Protein AF-A0A1C5PXW8-F1 (afdb_monomer_lite)

Structure (mmCIF, N/CA/C/O backbone):
data_AF-A0A1C5PXW8-F1
#
_entry.id   AF-A0A1C5PXW8-F1
#
loop_
_atom_site.group_PDB
_atom_site.id
_atom_site.type_symbol
_atom_site.label_atom_id
_atom_site.label_alt_id
_atom_site.label_comp_id
_atom_site.label_asym_id
_atom_site.label_entity_id
_atom_site.label_seq_id
_atom_site.pdbx_PDB_ins_code
_atom_site.Cartn_x
_atom_site.Cartn_y
_atom_site.Cartn_z
_atom_site.occupancy
_atom_site.B_iso_or_equiv
_atom_site.auth_seq_id
_atom_site.auth_comp_id
_atom_site.auth_asym_id
_atom_site.auth_atom_id
_atom_site.pdbx_PDB_model_num
ATOM 1 N N . MET A 1 1 ? -9.733 -3.760 14.528 1.00 79.06 1 MET A N 1
ATOM 2 C CA . MET A 1 1 ? -10.861 -2.836 14.788 1.00 79.06 1 MET A CA 1
ATOM 3 C C . MET A 1 1 ? -10.372 -1.478 15.272 1.00 79.06 1 MET A C 1
ATOM 5 O O . MET A 1 1 ? -10.513 -0.534 14.520 1.00 79.06 1 MET A O 1
ATOM 9 N N . LEU A 1 2 ? -9.716 -1.373 16.436 1.00 85.81 2 LEU A N 1
ATOM 10 C CA . LEU A 1 2 ? -9.108 -0.103 16.884 1.00 85.81 2 LEU A CA 1
ATOM 11 C C . LEU A 1 2 ? -8.053 0.419 15.901 1.00 85.81 2 LEU A C 1
ATOM 13 O O . LEU A 1 2 ? -8.173 1.536 15.419 1.00 85.81 2 LEU A O 1
ATOM 17 N N . LEU A 1 3 ? -7.090 -0.431 15.527 1.00 91.88 3 LEU A N 1
ATOM 18 C CA . LEU A 1 3 ? -6.083 -0.095 14.512 1.00 91.88 3 LEU A CA 1
ATOM 19 C C . LEU A 1 3 ? -6.715 0.368 13.190 1.00 91.88 3 LEU A C 1
ATOM 21 O O . LEU A 1 3 ? -6.229 1.294 12.563 1.00 91.88 3 LEU A O 1
ATOM 25 N N . SER A 1 4 ? -7.823 -0.261 12.804 1.00 94.00 4 SER A N 1
ATOM 26 C CA . SER A 1 4 ? -8.574 0.056 11.587 1.00 94.00 4 SER A CA 1
ATOM 27 C C . SER A 1 4 ? -9.165 1.468 11.641 1.00 94.00 4 SER A C 1
ATOM 29 O O . SER A 1 4 ? -8.957 2.246 10.719 1.00 94.00 4 SER A O 1
ATOM 31 N N . LEU A 1 5 ? -9.794 1.849 12.758 1.00 94.06 5 LEU A N 1
ATOM 32 C CA . LEU A 1 5 ? -10.283 3.214 12.959 1.00 94.06 5 LEU A CA 1
ATOM 33 C C . LEU A 1 5 ? -9.147 4.249 12.913 1.00 94.06 5 LEU A C 1
ATOM 35 O O . LEU A 1 5 ? -9.292 5.272 12.253 1.00 94.06 5 LEU A O 1
ATOM 39 N N . VAL A 1 6 ? -8.023 3.974 13.585 1.00 94.44 6 VAL A N 1
ATOM 40 C CA . VAL A 1 6 ? -6.850 4.869 13.614 1.00 94.44 6 VAL A CA 1
ATOM 41 C C . VAL A 1 6 ? -6.293 5.082 12.207 1.00 94.44 6 VAL A C 1
ATOM 43 O O . VAL A 1 6 ? -6.119 6.223 11.790 1.00 94.44 6 VAL A O 1
ATOM 46 N N . VAL A 1 7 ? -6.074 3.993 11.464 1.00 96.38 7 VAL A N 1
ATOM 47 C CA . VAL A 1 7 ? -5.562 4.036 10.087 1.00 96.38 7 VAL A CA 1
ATOM 48 C C . VAL A 1 7 ? -6.502 4.818 9.178 1.00 96.38 7 VAL A C 1
ATOM 50 O O . VAL A 1 7 ? -6.067 5.719 8.468 1.00 96.38 7 VAL A O 1
ATOM 53 N N . ARG A 1 8 ? -7.806 4.535 9.235 1.00 96.69 8 ARG A N 1
ATOM 54 C CA . ARG A 1 8 ? -8.784 5.242 8.405 1.00 96.69 8 ARG A CA 1
ATOM 55 C C . ARG A 1 8 ? -8.859 6.725 8.722 1.00 96.69 8 ARG A C 1
ATOM 57 O O . ARG A 1 8 ? -8.939 7.534 7.806 1.00 96.69 8 ARG A O 1
ATOM 64 N N . MET A 1 9 ? -8.811 7.092 10.000 1.00 95.44 9 MET A N 1
ATOM 65 C CA . MET A 1 9 ? -8.779 8.498 10.393 1.00 95.44 9 MET A CA 1
ATOM 66 C C . MET A 1 9 ? -7.506 9.196 9.916 1.00 95.44 9 MET A C 1
ATOM 68 O O . MET A 1 9 ? -7.606 10.330 9.467 1.00 95.44 9 MET A O 1
ATOM 72 N N . GLN A 1 10 ? -6.351 8.528 9.961 1.00 95.38 10 GLN A N 1
ATOM 73 C CA . GLN A 1 10 ? -5.101 9.077 9.440 1.00 95.38 10 GLN A CA 1
ATOM 74 C C . GLN A 1 10 ? -5.169 9.298 7.924 1.00 95.38 10 GLN A C 1
ATOM 76 O O . GLN A 1 10 ? -4.874 10.393 7.463 1.00 95.38 10 GLN A O 1
ATOM 81 N N . VAL A 1 11 ? -5.573 8.278 7.161 1.00 96.75 11 VAL A N 1
ATOM 82 C CA . VAL A 1 11 ? -5.640 8.350 5.691 1.00 96.75 11 VAL A CA 1
ATOM 83 C C . VAL A 1 11 ? -6.691 9.357 5.224 1.00 96.75 11 VAL A C 1
ATOM 85 O O . VAL A 1 11 ? -6.435 10.104 4.293 1.00 96.75 11 VAL A O 1
ATOM 88 N N . CYS A 1 12 ? -7.843 9.431 5.897 1.00 96.31 12 CYS A N 1
ATOM 89 C CA . CYS A 1 12 ? -8.903 10.391 5.561 1.00 96.31 12 CYS A CA 1
ATOM 90 C C . CYS A 1 12 ? -8.721 11.765 6.241 1.00 96.31 12 CYS A C 1
ATOM 92 O O . CYS A 1 12 ? -9.701 12.512 6.376 1.00 96.31 12 CYS A O 1
ATOM 94 N N . GLU A 1 13 ? -7.524 12.039 6.775 1.00 93.69 13 GLU A N 1
ATOM 95 C CA . GLU A 1 13 ? -7.116 13.298 7.418 1.00 93.69 13 GLU A CA 1
ATOM 96 C C . GLU A 1 13 ? -8.103 13.818 8.479 1.00 93.69 13 GLU A C 1
ATOM 98 O O . GLU A 1 13 ? -8.399 15.009 8.610 1.00 93.69 13 GLU A O 1
ATOM 103 N N . LYS A 1 14 ? -8.675 12.903 9.262 1.00 93.69 14 LYS A N 1
ATOM 104 C CA . LYS A 1 14 ? -9.612 13.245 10.331 1.00 93.69 14 LYS A CA 1
ATOM 105 C C . LYS A 1 14 ? -8.853 13.699 11.569 1.00 93.69 14 LYS A C 1
ATOM 107 O O . LYS A 1 14 ? -7.759 13.243 11.877 1.00 93.69 14 LYS A O 1
ATOM 112 N N . ASN A 1 15 ? -9.497 14.569 12.346 1.00 90.62 15 ASN A N 1
ATOM 113 C CA . ASN A 1 15 ? -8.943 15.037 13.610 1.00 90.62 15 ASN A CA 1
ATOM 114 C C . ASN A 1 15 ? -8.734 13.866 14.589 1.00 90.62 15 ASN A C 1
ATOM 116 O O . ASN A 1 15 ? -9.702 13.332 15.140 1.00 90.62 15 ASN A O 1
ATOM 120 N N . MET A 1 16 ? -7.467 13.524 14.831 1.00 89.56 16 MET A N 1
ATOM 121 C CA . MET A 1 16 ? -7.054 12.411 15.687 1.00 89.56 16 MET A CA 1
ATOM 122 C C . MET A 1 16 ? -7.426 12.611 17.161 1.00 89.56 16 MET A C 1
ATOM 124 O O . MET A 1 16 ? -7.665 11.623 17.844 1.00 89.56 16 MET A O 1
ATOM 128 N N . ASN A 1 17 ? -7.618 13.848 17.638 1.00 89.25 17 ASN A N 1
ATOM 129 C CA . ASN A 1 17 ? -8.046 14.116 19.022 1.00 89.25 17 ASN A CA 1
ATOM 130 C C . ASN A 1 17 ? -9.448 13.555 19.319 1.00 89.25 17 ASN A C 1
ATOM 132 O O . ASN A 1 17 ? -9.814 13.345 20.472 1.00 89.25 17 ASN A O 1
ATOM 136 N N . LYS A 1 18 ? -10.255 13.275 18.283 1.00 88.94 18 LYS A N 1
ATOM 137 C CA . LYS A 1 18 ? -11.545 12.592 18.462 1.00 88.94 18 LYS A CA 1
ATOM 138 C C . LYS A 1 18 ? -11.376 11.148 18.944 1.00 88.94 18 LYS A C 1
ATOM 140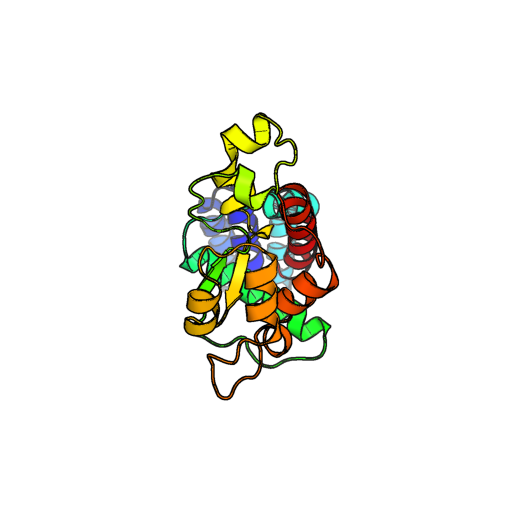 O O . LYS A 1 18 ? -12.305 10.619 19.553 1.00 88.94 18 LYS A O 1
ATOM 145 N N . LEU A 1 19 ? -10.225 10.515 18.693 1.00 90.69 19 LEU A N 1
ATOM 146 C CA . LEU A 1 19 ? -9.942 9.161 19.170 1.00 90.69 19 LEU A CA 1
ATOM 147 C C . LEU A 1 19 ? -9.914 9.106 20.694 1.00 90.69 19 LEU A C 1
ATOM 149 O O . LEU A 1 19 ? -10.488 8.179 21.253 1.00 90.69 19 LEU A O 1
ATOM 153 N N . ASP A 1 20 ? -9.349 10.117 21.359 1.00 89.75 20 ASP A N 1
ATOM 154 C CA . ASP A 1 20 ? -9.291 10.166 22.823 1.00 89.75 20 ASP A CA 1
ATOM 155 C C . ASP A 1 20 ? -10.692 10.143 23.431 1.00 89.75 20 ASP A C 1
ATOM 157 O O . ASP A 1 20 ? -10.964 9.367 24.346 1.00 89.75 20 ASP A O 1
ATOM 161 N N . SER A 1 21 ? -11.618 10.930 22.874 1.00 91.56 21 SER A N 1
ATOM 162 C CA . SER A 1 21 ? -13.018 10.924 23.309 1.00 91.56 21 SER A CA 1
ATOM 163 C C . SER A 1 21 ? -13.693 9.575 23.041 1.00 91.56 21 SER A C 1
ATOM 165 O O . SER A 1 21 ? -14.347 9.029 23.926 1.00 91.56 21 SER A O 1
ATOM 167 N N . ILE A 1 22 ? -13.496 8.991 21.852 1.00 91.88 22 ILE A N 1
ATOM 168 C CA . ILE A 1 22 ? -14.072 7.682 21.499 1.00 91.88 22 ILE A CA 1
ATOM 169 C C . ILE A 1 22 ? -13.541 6.583 22.430 1.00 91.88 22 ILE A C 1
ATOM 171 O O . ILE A 1 22 ? -14.303 5.723 22.877 1.00 91.88 22 ILE A O 1
ATOM 175 N N . PHE A 1 23 ? -12.247 6.600 22.741 1.00 91.50 23 PHE A N 1
ATOM 176 C CA . PHE A 1 23 ? -11.618 5.610 23.609 1.00 91.50 23 PHE A CA 1
ATOM 177 C C . PHE A 1 23 ? -12.012 5.808 25.069 1.00 91.50 23 PHE A C 1
ATOM 179 O O . PHE A 1 23 ? -12.297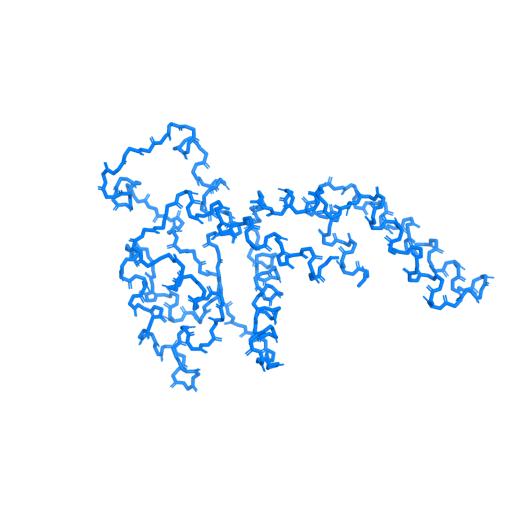 4.816 25.739 1.00 91.50 23 PHE A O 1
ATOM 186 N N . ALA A 1 24 ? -12.117 7.051 25.543 1.00 92.62 24 ALA A N 1
ATOM 187 C CA . ALA A 1 24 ? -12.641 7.356 26.869 1.00 92.62 24 ALA A CA 1
ATOM 188 C C . ALA A 1 24 ? -14.072 6.824 27.040 1.00 92.62 24 ALA A C 1
ATOM 190 O O . ALA A 1 24 ? -14.349 6.137 28.022 1.00 92.62 24 ALA A O 1
ATOM 191 N N . GLU A 1 25 ? -14.949 7.039 26.053 1.00 92.94 25 GLU A N 1
ATOM 192 C CA . GLU A 1 25 ? -16.303 6.470 26.052 1.00 92.94 25 GLU A CA 1
ATOM 193 C C . GLU A 1 25 ? -16.283 4.935 26.091 1.00 92.94 25 GLU A C 1
ATOM 195 O O . GLU A 1 25 ? -17.034 4.325 26.848 1.00 92.94 25 GLU A O 1
ATOM 200 N N . CYS A 1 26 ? -15.424 4.286 25.299 1.00 93.06 26 CYS A N 1
ATOM 201 C CA . CYS A 1 26 ? -15.318 2.824 25.301 1.00 93.06 26 CYS A CA 1
ATOM 202 C C . CYS A 1 26 ? -14.830 2.289 26.656 1.00 93.06 26 CYS A C 1
ATOM 204 O O . CYS A 1 26 ? -15.332 1.274 27.138 1.00 93.06 26 CYS A O 1
ATOM 206 N N . ILE A 1 27 ? -13.862 2.966 27.281 1.00 93.06 27 ILE A N 1
ATOM 207 C CA . ILE A 1 27 ? -13.343 2.610 28.606 1.00 93.06 27 ILE A CA 1
ATOM 208 C C . ILE A 1 27 ? -14.429 2.773 29.671 1.00 93.06 27 ILE A C 1
ATOM 210 O O . ILE A 1 27 ? -14.588 1.879 30.502 1.00 93.06 27 ILE A O 1
ATOM 214 N N . ASP A 1 28 ? -15.185 3.870 29.633 1.00 95.25 28 ASP A N 1
ATOM 215 C CA . ASP A 1 28 ? -16.309 4.112 30.538 1.00 95.25 28 ASP A CA 1
ATOM 216 C C . ASP A 1 28 ? -17.383 3.023 30.404 1.00 95.25 28 ASP A C 1
ATOM 218 O O . ASP A 1 28 ? -17.796 2.426 31.399 1.00 95.25 28 ASP A O 1
ATOM 222 N N . MET A 1 29 ? -17.747 2.664 29.169 1.00 93.56 29 MET A N 1
ATOM 223 C CA . MET A 1 29 ? -18.694 1.580 28.900 1.00 93.56 29 MET A CA 1
ATOM 224 C C . MET A 1 29 ? -18.234 0.246 29.497 1.00 93.56 29 MET A C 1
ATOM 226 O O . MET A 1 29 ? -19.031 -0.470 30.101 1.00 93.56 29 MET A O 1
ATOM 230 N N . MET A 1 30 ? -16.949 -0.091 29.361 1.00 93.50 30 MET A N 1
ATOM 231 C CA . MET A 1 30 ? -16.411 -1.338 29.911 1.00 93.50 30 MET A CA 1
ATOM 232 C C . MET A 1 30 ? -16.336 -1.321 31.440 1.00 93.50 30 MET A C 1
ATOM 234 O O . MET A 1 30 ? -16.661 -2.322 32.072 1.00 93.50 30 MET A O 1
ATOM 238 N N . LYS A 1 31 ? -15.889 -0.212 32.039 1.00 94.12 31 LYS A N 1
ATOM 239 C CA . LYS A 1 31 ? -15.603 -0.142 33.481 1.00 94.12 31 LYS A CA 1
ATOM 240 C C . LYS A 1 31 ? -16.825 0.190 34.325 1.00 94.12 31 LYS A C 1
ATOM 242 O O . LYS A 1 31 ? -17.053 -0.459 35.338 1.00 94.12 31 LYS A O 1
ATOM 247 N N . ASN A 1 32 ? -17.586 1.198 33.918 1.00 94.69 32 ASN A N 1
ATOM 248 C CA . ASN A 1 32 ? -18.647 1.781 34.735 1.00 94.69 32 ASN A CA 1
ATOM 249 C C . ASN A 1 32 ? -20.027 1.248 34.342 1.00 94.69 32 ASN A C 1
ATOM 251 O O . ASN A 1 32 ? -20.908 1.140 35.189 1.00 94.69 32 ASN A O 1
ATOM 255 N N . GLN A 1 33 ? -20.207 0.866 33.075 1.00 93.12 33 GLN A N 1
ATOM 256 C CA . GLN A 1 33 ? -21.490 0.376 32.555 1.00 93.12 33 GLN A CA 1
ATOM 257 C C . GLN A 1 33 ? -21.523 -1.151 32.382 1.00 93.12 33 GLN A C 1
ATOM 259 O O . GLN A 1 33 ? -22.553 -1.703 32.002 1.00 93.12 33 GLN A O 1
ATOM 264 N N . SER A 1 34 ? -20.409 -1.845 32.661 1.00 92.50 34 SER A N 1
ATOM 265 C CA . SER A 1 34 ? -20.257 -3.302 32.493 1.00 92.50 34 SER A CA 1
ATOM 266 C C . SER A 1 34 ? -20.679 -3.809 31.104 1.00 92.50 34 SER A C 1
ATOM 268 O O . SER A 1 34 ? -21.188 -4.922 30.957 1.00 92.50 34 SER A O 1
ATOM 270 N N . ALA A 1 35 ? -20.489 -2.987 30.067 1.00 93.69 35 ALA A N 1
ATOM 271 C CA . ALA A 1 35 ? -20.832 -3.351 28.702 1.00 93.69 35 ALA A CA 1
ATOM 272 C C . ALA A 1 35 ? -19.950 -4.510 28.219 1.00 93.69 35 ALA A C 1
ATOM 274 O O . ALA A 1 35 ? -18.739 -4.541 28.452 1.00 93.69 35 ALA A O 1
ATOM 275 N N . SER A 1 36 ? -20.548 -5.454 27.491 1.00 94.31 36 SER A N 1
ATOM 276 C CA . SER A 1 36 ? -19.784 -6.542 26.881 1.00 94.31 36 SER A CA 1
ATOM 277 C C . SER A 1 36 ? -18.851 -6.021 25.783 1.00 94.31 36 SER A C 1
ATOM 279 O O . SER A 1 36 ? -19.133 -5.020 25.117 1.00 94.31 36 SER A O 1
ATOM 281 N N . LEU A 1 37 ? -17.765 -6.755 25.525 1.00 91.00 37 LEU A N 1
ATOM 282 C CA . LEU A 1 37 ? -16.838 -6.441 24.432 1.00 91.00 37 LEU A CA 1
ATOM 283 C C . LEU A 1 37 ? -17.544 -6.358 23.073 1.00 91.00 37 LEU A C 1
ATOM 285 O O . LEU A 1 37 ? -17.158 -5.542 22.239 1.00 91.00 37 LEU A O 1
ATOM 289 N N . THR A 1 38 ? -18.594 -7.154 22.854 1.00 93.38 38 THR A N 1
ATOM 290 C CA . THR A 1 38 ? -19.396 -7.119 21.625 1.00 93.38 38 THR A CA 1
ATOM 291 C C . THR A 1 38 ? -20.055 -5.759 21.420 1.00 93.38 38 THR A C 1
ATOM 293 O O . THR A 1 38 ? -19.984 -5.216 20.323 1.00 93.38 38 THR A O 1
ATOM 296 N N . VAL A 1 39 ? -20.637 -5.174 22.472 1.00 94.06 39 VAL A N 1
ATOM 297 C CA . VAL A 1 39 ? -21.280 -3.850 22.406 1.00 94.06 39 VAL A CA 1
ATOM 298 C C . VAL A 1 39 ? -20.251 -2.766 22.086 1.00 94.06 39 VAL A C 1
ATOM 300 O O . VAL A 1 39 ? -20.476 -1.934 21.208 1.00 94.06 39 VAL A O 1
ATOM 303 N N . VAL A 1 40 ? -19.089 -2.811 22.740 1.00 93.31 40 VAL A N 1
ATOM 304 C CA . VAL A 1 40 ? -17.983 -1.876 22.478 1.00 93.31 40 VAL A CA 1
ATOM 305 C C . VAL A 1 40 ? -17.480 -2.011 21.038 1.00 93.31 40 VAL A C 1
ATOM 307 O O . VAL A 1 40 ? -17.274 -1.013 20.350 1.00 93.31 40 VAL A O 1
ATOM 310 N N . CYS A 1 41 ? -17.341 -3.244 20.545 1.00 91.75 41 CYS A N 1
ATOM 311 C CA . CYS A 1 41 ? -16.958 -3.515 19.163 1.00 91.75 41 CYS A CA 1
ATOM 312 C C . CYS A 1 41 ? -17.976 -2.962 18.160 1.00 91.75 41 CYS A C 1
ATOM 314 O O . CYS A 1 41 ? -17.581 -2.352 17.169 1.00 91.75 41 CYS A O 1
ATOM 316 N N . THR A 1 42 ? -19.274 -3.151 18.401 1.00 93.06 42 THR A N 1
ATOM 317 C CA . THR A 1 42 ? -20.331 -2.595 17.545 1.00 93.06 42 THR A CA 1
ATOM 318 C C . THR A 1 42 ? -20.237 -1.075 17.487 1.00 93.06 42 THR A C 1
ATOM 320 O O . THR A 1 42 ? -20.164 -0.519 16.394 1.00 93.06 42 THR A O 1
ATOM 323 N N . LYS A 1 43 ? -20.092 -0.408 18.637 1.00 91.69 43 LYS A N 1
ATOM 324 C CA . LYS A 1 43 ? -19.939 1.051 18.690 1.00 91.69 43 LYS A CA 1
ATOM 325 C C . LYS A 1 43 ? -18.704 1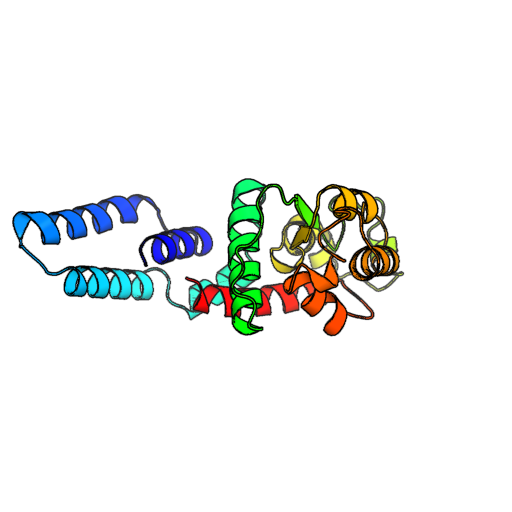.544 17.929 1.00 91.69 43 LYS A C 1
ATOM 327 O O . LYS A 1 43 ? -18.774 2.537 17.210 1.00 91.69 43 LYS A O 1
ATOM 332 N N . LEU A 1 44 ? -17.567 0.856 18.055 1.00 92.38 44 LEU A N 1
ATOM 333 C CA . LEU A 1 44 ? -16.353 1.204 17.308 1.00 92.38 44 LEU A CA 1
ATOM 334 C C . LEU A 1 44 ? -16.542 1.045 15.796 1.00 92.38 44 LEU A C 1
ATOM 336 O O . LEU A 1 44 ? -16.063 1.889 15.041 1.00 92.38 44 LEU A O 1
ATOM 340 N N . LYS A 1 45 ? -17.254 0.003 15.348 1.00 92.12 45 LYS A N 1
ATOM 341 C CA . LYS A 1 45 ? -17.606 -0.165 13.930 1.00 92.12 45 LYS A CA 1
ATOM 342 C C . LYS A 1 45 ? -18.503 0.970 13.444 1.00 92.12 45 LYS A C 1
ATOM 344 O O . LYS A 1 45 ? -18.196 1.568 12.424 1.00 92.12 45 LYS A O 1
ATOM 349 N N . GLU A 1 46 ? -19.543 1.319 14.196 1.00 92.62 46 GLU A N 1
ATOM 350 C CA . GLU A 1 46 ? -20.441 2.433 13.859 1.00 92.62 46 GLU A CA 1
ATOM 351 C C . GLU A 1 46 ? -19.689 3.768 13.767 1.00 92.62 46 GLU A C 1
ATOM 353 O O . GLU A 1 46 ? -19.881 4.531 12.822 1.00 92.62 46 GLU A O 1
ATOM 358 N N . LYS A 1 47 ? -18.775 4.044 14.710 1.00 92.00 47 LYS A N 1
ATOM 359 C CA . LYS A 1 47 ? -17.917 5.238 14.662 1.00 92.00 47 LYS A CA 1
ATOM 360 C C . LYS A 1 47 ? -16.991 5.227 13.448 1.00 92.00 47 LYS A C 1
ATOM 362 O O . LYS A 1 47 ? -16.839 6.269 12.820 1.00 92.00 47 LYS A O 1
ATOM 367 N N . LYS A 1 48 ? -16.402 4.076 13.107 1.00 93.00 48 LYS A N 1
ATOM 368 C CA . LYS A 1 48 ? -15.567 3.911 11.908 1.00 93.00 48 LYS A CA 1
ATOM 369 C C . LYS A 1 48 ? -16.350 4.271 10.647 1.00 93.00 48 LYS A C 1
ATOM 371 O O . LYS A 1 48 ? -15.915 5.160 9.925 1.00 93.00 48 LYS A O 1
ATOM 376 N N . GLU A 1 49 ? -17.520 3.667 10.446 1.00 92.19 49 GLU A N 1
ATOM 377 C CA . GLU A 1 49 ? -18.368 3.939 9.277 1.00 92.19 49 GLU A CA 1
ATOM 378 C C . GLU A 1 49 ? -18.858 5.391 9.230 1.00 92.19 49 GLU A C 1
ATOM 380 O O . GLU A 1 49 ? -18.934 5.993 8.166 1.00 92.19 49 GLU A O 1
ATOM 385 N N . SER A 1 50 ? -19.144 6.000 10.383 1.00 93.50 50 SER A N 1
ATOM 386 C CA . SER A 1 50 ? -19.591 7.394 10.431 1.00 93.50 50 SER A CA 1
ATOM 387 C C . SER A 1 50 ? -18.473 8.411 10.172 1.00 93.50 50 SER A C 1
ATOM 389 O O . SER A 1 50 ? -18.759 9.494 9.665 1.00 93.50 50 SER A O 1
ATOM 391 N N . ILE A 1 51 ? -17.232 8.126 10.578 1.00 92.69 51 ILE A N 1
ATOM 392 C CA . ILE A 1 51 ? -16.111 9.080 10.507 1.00 92.69 51 ILE A CA 1
ATOM 393 C C . ILE A 1 51 ? -15.330 8.927 9.202 1.00 92.69 51 ILE A C 1
ATOM 395 O O . ILE A 1 51 ? -14.909 9.926 8.618 1.00 92.69 51 ILE A O 1
ATOM 399 N N . ALA A 1 52 ? -15.108 7.686 8.781 1.00 94.31 52 ALA A N 1
ATOM 400 C CA . ALA A 1 52 ? -14.304 7.322 7.625 1.00 94.31 52 ALA A CA 1
ATOM 401 C C . ALA A 1 52 ? -14.929 6.087 6.941 1.00 94.31 52 ALA A C 1
ATOM 403 O O . ALA A 1 52 ? -14.421 4.966 7.100 1.00 94.31 52 ALA A O 1
ATOM 404 N N . PRO A 1 53 ? -16.064 6.281 6.238 1.00 96.06 53 PRO A N 1
ATOM 405 C CA . PRO A 1 53 ? -16.751 5.208 5.525 1.00 96.06 53 PRO A CA 1
ATOM 406 C C . PRO A 1 53 ? -15.867 4.614 4.427 1.00 96.06 53 PRO A C 1
ATOM 408 O O . PRO A 1 53 ? -14.944 5.269 3.938 1.00 96.06 53 PRO A O 1
ATOM 411 N N . ASP A 1 54 ? -16.167 3.375 4.033 1.00 97.56 54 ASP A N 1
ATOM 412 C CA . ASP A 1 54 ? -15.381 2.601 3.059 1.00 97.56 54 ASP A CA 1
ATOM 413 C C . ASP A 1 54 ? -15.085 3.372 1.767 1.00 97.56 54 ASP A C 1
ATOM 415 O O . ASP A 1 54 ? -13.941 3.410 1.333 1.00 97.56 54 ASP A O 1
ATOM 419 N N . ASN A 1 55 ? -16.085 4.041 1.189 1.00 97.44 55 ASN A N 1
ATOM 420 C CA . ASN A 1 55 ? -15.938 4.779 -0.068 1.00 97.44 55 ASN A CA 1
ATOM 421 C C . ASN A 1 55 ? -14.972 5.972 0.040 1.00 97.44 55 ASN A C 1
ATOM 423 O O . ASN A 1 55 ? -14.179 6.210 -0.868 1.00 97.44 55 ASN A O 1
ATOM 427 N N . GLN A 1 56 ? -15.038 6.720 1.146 1.00 97.88 56 GLN A N 1
ATOM 428 C CA . GLN A 1 56 ? -14.121 7.829 1.401 1.00 97.88 56 GLN A CA 1
ATOM 429 C C . GLN A 1 56 ? -12.711 7.292 1.633 1.00 97.88 56 GLN A C 1
ATOM 431 O O . GLN A 1 56 ? -11.761 7.789 1.039 1.00 97.88 56 GLN A O 1
ATOM 436 N N . PHE A 1 57 ? -12.591 6.249 2.458 1.00 98.38 57 PHE A N 1
ATOM 437 C CA . PHE A 1 57 ? -11.305 5.639 2.760 1.00 98.38 57 PHE A CA 1
ATOM 438 C C . PHE A 1 57 ? -10.636 5.057 1.516 1.00 98.38 57 PHE A C 1
ATOM 440 O O . PHE A 1 57 ? -9.452 5.289 1.324 1.00 98.38 57 PHE A O 1
ATOM 447 N N . GLU A 1 58 ? -11.374 4.359 0.652 1.00 98.62 58 GLU A N 1
ATOM 448 C CA . GLU A 1 58 ? -10.847 3.833 -0.611 1.00 98.62 58 GLU A CA 1
ATOM 449 C C . GLU A 1 58 ? -10.326 4.963 -1.510 1.00 98.62 58 GLU A C 1
ATOM 451 O O . GLU A 1 58 ? -9.190 4.910 -1.978 1.00 98.62 58 GLU A O 1
ATOM 456 N N . SER A 1 59 ? -11.124 6.019 -1.694 1.00 98.31 59 SER A N 1
ATOM 457 C CA . SER A 1 59 ? -10.737 7.185 -2.497 1.00 98.31 59 SER A CA 1
ATOM 458 C C . SER A 1 59 ? -9.485 7.882 -1.953 1.00 98.31 59 SER A C 1
ATOM 460 O O . SER A 1 59 ? -8.600 8.248 -2.726 1.00 98.31 59 SER A O 1
ATOM 462 N N . ASP A 1 60 ? -9.407 8.083 -0.638 1.00 98.25 60 ASP A N 1
ATOM 463 C CA . ASP A 1 60 ? -8.277 8.772 -0.008 1.00 98.25 60 ASP A CA 1
ATOM 464 C C . ASP A 1 60 ? -7.029 7.881 0.016 1.00 98.25 60 ASP A C 1
ATOM 466 O O . ASP A 1 60 ? -5.925 8.354 -0.243 1.00 98.25 60 ASP A O 1
ATOM 470 N N . PHE A 1 61 ? -7.196 6.571 0.230 1.00 98.56 61 PHE A N 1
ATOM 471 C CA . PHE A 1 61 ? -6.095 5.611 0.189 1.00 98.56 61 PHE A CA 1
ATOM 472 C C . PHE A 1 61 ? -5.469 5.519 -1.205 1.00 98.56 61 PHE A C 1
ATOM 474 O O . PHE A 1 61 ? -4.250 5.428 -1.323 1.00 98.56 61 PHE A O 1
ATOM 481 N N . ALA A 1 62 ? -6.274 5.588 -2.269 1.00 98.25 62 ALA A N 1
ATOM 482 C CA . ALA A 1 62 ? -5.768 5.581 -3.643 1.00 98.25 62 ALA A CA 1
ATOM 483 C C . ALA A 1 62 ? -4.867 6.792 -3.961 1.00 98.25 62 ALA A C 1
ATOM 485 O O . ALA A 1 62 ? -4.050 6.725 -4.874 1.00 98.25 62 ALA A O 1
ATOM 486 N N . LYS A 1 63 ? -4.992 7.887 -3.201 1.00 96.88 63 LYS A N 1
ATOM 487 C CA . LYS A 1 63 ? -4.169 9.105 -3.322 1.00 96.88 63 LYS A CA 1
ATOM 488 C C . LYS A 1 63 ? -3.093 9.198 -2.241 1.00 96.88 63 LYS A C 1
ATOM 490 O O . LYS A 1 63 ? -2.403 10.207 -2.136 1.00 96.88 63 LYS A O 1
ATOM 495 N N . PHE A 1 64 ? -2.986 8.183 -1.390 1.00 95.94 64 PHE A N 1
ATOM 496 C CA . PHE A 1 64 ? -2.153 8.244 -0.205 1.00 95.94 64 PHE A CA 1
ATOM 497 C C . PHE A 1 64 ? -0.669 8.155 -0.575 1.00 95.94 64 PHE A C 1
ATOM 499 O O . PHE A 1 64 ? -0.230 7.206 -1.229 1.00 95.94 64 PHE A O 1
ATOM 506 N N . ALA A 1 65 ? 0.098 9.143 -0.118 1.00 95.50 65 ALA A N 1
ATOM 507 C CA . ALA A 1 65 ? 1.517 9.302 -0.418 1.00 95.50 65 ALA A CA 1
ATOM 508 C C . ALA A 1 65 ? 2.321 9.584 0.871 1.00 95.50 65 ALA A C 1
ATOM 510 O O . ALA A 1 65 ? 2.762 10.712 1.111 1.00 95.50 65 ALA A O 1
ATOM 511 N N . PRO A 1 66 ? 2.451 8.597 1.782 1.00 93.12 66 PRO A N 1
ATOM 512 C CA . PRO A 1 66 ? 3.218 8.779 3.010 1.00 93.12 66 PRO A CA 1
ATOM 513 C C . PRO A 1 66 ? 4.704 8.926 2.673 1.00 93.12 66 PRO A C 1
ATOM 515 O O . PRO A 1 66 ? 5.202 8.153 1.867 1.00 93.12 66 PRO A O 1
ATOM 518 N N . LYS A 1 67 ? 5.393 9.871 3.325 1.00 90.56 67 LYS A N 1
ATOM 519 C CA . LYS A 1 67 ? 6.837 10.140 3.140 1.00 90.56 67 LYS A CA 1
ATOM 520 C C . LYS A 1 67 ? 7.714 9.617 4.289 1.00 90.56 67 LYS A C 1
ATOM 522 O O . LYS A 1 67 ? 8.936 9.719 4.255 1.00 90.56 67 LYS A O 1
ATOM 527 N N . ASP A 1 68 ? 7.095 9.133 5.368 1.00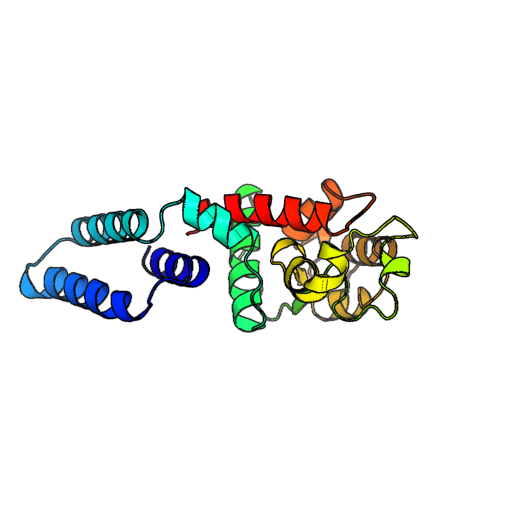 94.06 68 ASP A N 1
ATOM 528 C CA . ASP A 1 68 ? 7.813 8.544 6.501 1.00 94.06 68 ASP A CA 1
ATOM 529 C C . ASP A 1 68 ? 7.992 7.042 6.271 1.00 94.06 68 ASP A C 1
ATOM 531 O O . ASP A 1 68 ? 7.013 6.301 6.165 1.00 94.06 68 ASP A O 1
ATOM 535 N N . VAL A 1 69 ? 9.245 6.590 6.258 1.00 91.88 69 VAL A N 1
ATOM 536 C CA . VAL A 1 69 ? 9.613 5.198 5.958 1.00 91.88 69 VAL A CA 1
ATOM 537 C C . VAL A 1 69 ? 8.936 4.192 6.894 1.00 91.88 69 VAL A C 1
ATOM 539 O O . VAL A 1 69 ? 8.551 3.107 6.462 1.00 91.88 69 VAL A O 1
ATOM 542 N N . LYS A 1 70 ? 8.735 4.525 8.178 1.00 94.00 70 LYS A N 1
ATOM 543 C CA . LYS A 1 70 ? 8.072 3.605 9.120 1.00 94.00 70 LYS A CA 1
ATOM 544 C C . LYS A 1 70 ? 6.584 3.496 8.820 1.00 94.00 70 LYS A C 1
ATOM 546 O O . LYS A 1 70 ? 5.998 2.425 8.988 1.00 94.00 70 LYS A O 1
ATOM 551 N N . ILE A 1 71 ? 5.969 4.599 8.398 1.00 94.62 71 ILE A N 1
ATOM 552 C CA . ILE A 1 71 ? 4.577 4.621 7.954 1.00 94.62 71 ILE A CA 1
ATOM 553 C C . ILE A 1 71 ? 4.439 3.814 6.657 1.00 94.62 71 ILE A C 1
ATOM 555 O O . ILE A 1 71 ? 3.588 2.931 6.587 1.00 94.62 71 ILE A O 1
ATOM 559 N N . GLU A 1 72 ? 5.297 4.044 5.665 1.00 95.38 72 GLU A N 1
ATOM 560 C CA . GLU A 1 72 ? 5.327 3.274 4.414 1.00 95.38 72 GLU A CA 1
ATOM 561 C C . GLU A 1 72 ? 5.452 1.769 4.671 1.00 95.38 72 GLU A C 1
ATOM 563 O O . GLU A 1 72 ? 4.634 0.984 4.183 1.00 95.38 72 GLU A O 1
ATOM 568 N N . GLU A 1 73 ? 6.429 1.367 5.492 1.00 96.06 73 GLU A N 1
ATOM 569 C CA . GLU A 1 73 ? 6.652 -0.030 5.863 1.00 96.06 73 GLU A CA 1
ATOM 570 C C . GLU A 1 73 ? 5.419 -0.621 6.552 1.00 96.06 73 GLU A C 1
ATOM 572 O O . GLU A 1 73 ? 5.005 -1.740 6.237 1.00 96.06 73 GLU A O 1
ATOM 577 N N . PHE A 1 74 ? 4.779 0.132 7.453 1.00 96.38 74 PHE A N 1
ATOM 578 C CA . PHE A 1 74 ? 3.551 -0.304 8.108 1.00 96.38 74 PHE A CA 1
ATOM 579 C C . PHE A 1 74 ? 2.458 -0.657 7.087 1.00 96.38 74 PHE A C 1
ATOM 581 O O . PHE A 1 74 ? 1.898 -1.756 7.163 1.00 96.38 74 PHE A O 1
ATOM 588 N N . TYR A 1 75 ? 2.167 0.224 6.126 1.00 97.81 75 TYR A N 1
ATOM 589 C CA . TYR A 1 75 ? 1.124 -0.023 5.125 1.00 97.81 75 TYR A CA 1
ATOM 590 C C . TYR A 1 75 ? 1.502 -1.166 4.184 1.00 97.81 75 TYR A C 1
ATOM 592 O O . TYR A 1 75 ? 0.708 -2.092 3.985 1.00 97.81 75 TYR A O 1
ATOM 600 N N . MET A 1 76 ? 2.730 -1.148 3.666 1.00 97.88 76 MET A N 1
ATOM 601 C CA . MET A 1 76 ? 3.221 -2.164 2.739 1.00 97.88 76 MET A CA 1
ATOM 602 C C . MET A 1 76 ? 3.222 -3.563 3.356 1.00 97.88 76 MET A C 1
ATOM 604 O O . MET A 1 76 ? 2.795 -4.519 2.708 1.00 97.88 76 MET A O 1
ATOM 608 N N . ARG A 1 77 ? 3.601 -3.704 4.633 1.00 97.44 77 ARG A N 1
ATOM 609 C CA . ARG A 1 77 ? 3.580 -5.005 5.323 1.00 97.44 77 ARG A CA 1
ATOM 610 C C . ARG A 1 77 ? 2.169 -5.556 5.493 1.00 97.44 77 ARG A C 1
ATOM 612 O O . ARG A 1 77 ? 1.981 -6.765 5.375 1.00 97.44 77 ARG A O 1
ATOM 619 N N . HIS A 1 78 ? 1.175 -4.707 5.751 1.00 97.69 78 HIS A N 1
ATOM 620 C CA . HIS A 1 78 ? -0.215 -5.157 5.868 1.00 97.69 78 HIS A CA 1
ATOM 621 C C . HIS A 1 78 ? -0.811 -5.544 4.513 1.00 97.69 78 HIS A C 1
ATOM 623 O O . HIS A 1 78 ? -1.488 -6.570 4.426 1.00 97.69 78 HIS A O 1
ATOM 629 N N . LEU A 1 79 ? -0.529 -4.768 3.462 1.00 98.38 79 LEU A N 1
ATOM 630 C CA . LEU A 1 79 ? -0.950 -5.081 2.095 1.00 98.38 79 LEU A CA 1
ATOM 631 C C . LEU A 1 79 ? -0.331 -6.400 1.616 1.00 98.38 79 LEU A C 1
ATOM 633 O O . LEU A 1 79 ? -1.045 -7.279 1.131 1.00 98.38 79 LEU A O 1
ATOM 637 N N . GLU A 1 80 ? 0.969 -6.586 1.840 1.00 98.31 80 GLU A N 1
ATOM 638 C CA . GLU A 1 80 ? 1.679 -7.822 1.510 1.00 98.31 80 GLU A CA 1
ATOM 639 C C . GLU A 1 80 ? 1.123 -9.017 2.301 1.00 98.31 80 GLU A C 1
ATOM 641 O O . GLU A 1 80 ? 0.790 -10.050 1.720 1.00 98.31 80 GLU A O 1
ATOM 646 N N . ALA A 1 81 ? 0.929 -8.878 3.618 1.00 97.75 81 ALA A N 1
ATOM 647 C CA . ALA A 1 81 ? 0.358 -9.939 4.449 1.00 97.75 81 ALA A CA 1
ATOM 648 C C . ALA A 1 81 ? -1.058 -10.334 3.996 1.00 97.75 81 ALA A C 1
ATOM 650 O O . ALA A 1 81 ? -1.401 -11.520 3.966 1.00 97.75 81 ALA A O 1
ATOM 651 N N . TYR A 1 82 ? -1.880 -9.350 3.623 1.00 97.88 82 TYR A N 1
ATOM 652 C CA . TYR A 1 82 ? -3.213 -9.589 3.081 1.00 97.88 82 TYR A CA 1
ATOM 653 C C . TYR A 1 82 ? -3.148 -10.373 1.768 1.00 97.88 82 TYR A C 1
ATOM 655 O O . TYR A 1 82 ? -3.848 -11.379 1.614 1.00 97.88 82 TYR A O 1
ATOM 663 N N . ARG A 1 83 ? -2.270 -9.969 0.844 1.00 97.50 83 ARG A N 1
ATOM 664 C CA . ARG A 1 83 ? -2.112 -10.629 -0.456 1.00 97.50 83 ARG A CA 1
ATOM 665 C C . ARG A 1 83 ? -1.543 -12.035 -0.352 1.00 97.50 83 ARG A C 1
ATOM 667 O O . ARG A 1 83 ? -2.087 -12.940 -0.988 1.00 97.50 83 ARG A O 1
ATOM 674 N N . ARG A 1 84 ? -0.551 -12.267 0.509 1.00 96.25 84 ARG A N 1
ATOM 675 C CA . ARG A 1 84 ? -0.058 -13.617 0.829 1.00 96.25 84 ARG A CA 1
ATOM 676 C C . ARG A 1 84 ? -1.185 -14.516 1.327 1.00 96.25 84 ARG A C 1
ATOM 678 O O . ARG A 1 84 ? -1.370 -15.613 0.802 1.00 96.25 84 ARG A O 1
ATOM 685 N N . LYS A 1 85 ? -2.001 -14.024 2.270 1.00 96.81 85 LYS A N 1
ATOM 686 C CA . LYS A 1 85 ? -3.125 -14.784 2.837 1.00 96.81 85 LYS A CA 1
ATOM 687 C C . LYS A 1 85 ? -4.163 -15.163 1.778 1.00 96.81 85 LYS A C 1
ATOM 689 O O . LYS A 1 85 ? -4.647 -16.294 1.807 1.00 96.81 85 LYS A O 1
ATOM 694 N N . GLN A 1 86 ? -4.494 -14.249 0.863 1.00 96.31 86 GLN A N 1
ATOM 695 C CA . GLN A 1 86 ? -5.407 -14.518 -0.260 1.00 96.31 86 GLN A CA 1
ATOM 696 C C . GLN A 1 86 ? -4.860 -15.596 -1.209 1.00 96.31 86 GLN A C 1
ATOM 698 O O . GLN A 1 86 ? -5.629 -16.380 -1.751 1.00 96.31 86 GLN A O 1
ATOM 703 N N . ASN A 1 87 ? -3.535 -15.697 -1.337 1.00 94.56 87 ASN A N 1
ATOM 704 C CA . ASN A 1 87 ? -2.852 -16.703 -2.152 1.00 94.56 87 ASN A CA 1
ATOM 705 C C . ASN A 1 87 ? -2.432 -17.958 -1.356 1.00 94.56 87 ASN A C 1
ATOM 707 O O . ASN A 1 87 ? -1.589 -18.733 -1.797 1.00 94.56 87 ASN A O 1
ATOM 711 N N . GLY A 1 88 ? -3.006 -18.181 -0.167 1.00 93.94 88 GLY A N 1
ATOM 712 C CA . GLY A 1 88 ? -2.775 -19.389 0.634 1.00 93.94 88 GLY A CA 1
ATOM 713 C C . GLY A 1 88 ? -1.498 -19.388 1.482 1.00 93.94 88 GLY A C 1
ATOM 714 O O . GLY A 1 88 ? -1.310 -20.303 2.285 1.00 93.94 88 GLY A O 1
ATOM 715 N N . ASN A 1 89 ? -0.660 -18.353 1.395 1.00 92.31 89 ASN A N 1
ATOM 716 C CA . ASN A 1 89 ? 0.523 -18.198 2.236 1.00 92.31 89 ASN A CA 1
ATOM 717 C C . ASN A 1 89 ? 0.164 -17.463 3.540 1.00 92.31 89 ASN A C 1
ATOM 719 O O . ASN A 1 89 ? -0.193 -16.286 3.540 1.00 92.31 89 ASN A O 1
ATOM 723 N 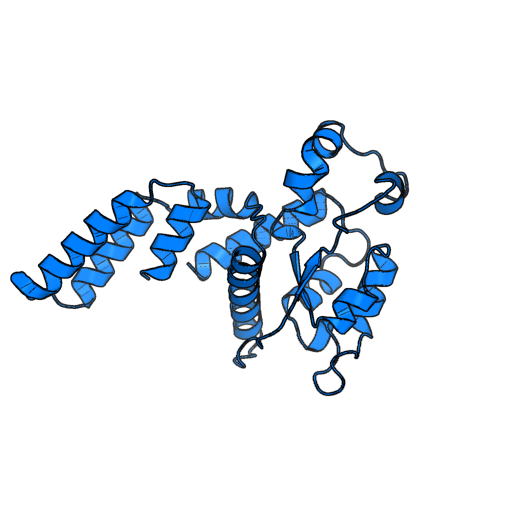N . ARG A 1 90 ? 0.250 -18.162 4.677 1.00 91.06 90 ARG A N 1
ATOM 724 C CA . ARG A 1 90 ? -0.041 -17.601 6.012 1.00 91.06 90 ARG A CA 1
ATOM 725 C C . ARG A 1 90 ? 1.211 -17.274 6.824 1.00 91.06 90 ARG A C 1
ATOM 727 O O . ARG A 1 90 ? 1.080 -16.866 7.978 1.00 91.06 90 ARG A O 1
ATOM 734 N N . SER A 1 91 ? 2.398 -17.465 6.253 1.00 89.00 91 SER A N 1
ATOM 735 C CA . SER A 1 91 ? 3.651 -17.118 6.915 1.00 89.00 91 SER A CA 1
ATOM 736 C C . SER A 1 91 ? 3.722 -15.606 7.139 1.00 89.00 91 SER A C 1
ATOM 738 O O . SER A 1 91 ? 3.297 -14.834 6.270 1.00 89.00 91 SER A O 1
ATOM 740 N N . PRO A 1 92 ? 4.238 -15.157 8.295 1.00 89.25 92 PRO A N 1
ATOM 741 C CA . PRO A 1 92 ? 4.367 -13.735 8.569 1.00 89.25 92 PRO A CA 1
ATOM 742 C C . PRO A 1 92 ? 5.286 -13.067 7.540 1.00 89.25 92 PRO A C 1
ATOM 744 O O . PRO A 1 92 ? 6.244 -13.670 7.057 1.00 89.25 92 PRO A O 1
ATOM 747 N N . VAL A 1 93 ? 5.003 -11.803 7.223 1.00 92.06 93 VAL A N 1
ATOM 748 C CA . VAL A 1 93 ? 5.938 -10.962 6.468 1.00 92.06 93 VAL A CA 1
ATOM 749 C C . VAL A 1 93 ? 7.139 -10.679 7.363 1.00 92.06 93 VAL A C 1
ATOM 751 O O . VAL A 1 93 ? 6.965 -10.218 8.502 1.00 92.06 93 VAL A O 1
ATOM 754 N N . GLU A 1 94 ? 8.332 -10.975 6.852 1.00 87.81 94 GLU A N 1
ATOM 755 C CA . GLU A 1 94 ? 9.591 -10.814 7.574 1.00 87.81 94 GLU A CA 1
ATOM 756 C C . GLU A 1 94 ? 9.806 -9.366 8.043 1.00 87.81 94 GLU A C 1
ATOM 758 O O . GLU A 1 94 ? 9.099 -8.426 7.659 1.00 87.81 94 GLU A O 1
ATOM 763 N N . ARG A 1 95 ? 10.740 -9.217 8.981 1.00 85.00 95 ARG A N 1
ATOM 764 C CA . ARG A 1 95 ? 11.221 -7.914 9.449 1.00 85.00 95 ARG A CA 1
ATOM 765 C C . ARG A 1 95 ? 12.475 -7.546 8.654 1.00 85.00 95 ARG A C 1
ATOM 767 O O . ARG A 1 95 ? 13.004 -8.398 7.953 1.00 85.00 95 ARG A O 1
ATOM 774 N N . GLU A 1 96 ? 12.944 -6.307 8.803 1.00 86.25 96 GLU A N 1
ATOM 775 C CA . GLU A 1 96 ? 14.188 -5.827 8.165 1.00 86.25 96 GLU A CA 1
ATOM 776 C C . GLU A 1 96 ? 14.110 -5.792 6.629 1.00 86.25 96 GLU A C 1
ATOM 778 O O . GLU A 1 96 ? 15.087 -6.014 5.919 1.00 86.25 96 GLU A O 1
ATOM 783 N N . LEU A 1 97 ? 12.918 -5.490 6.118 1.00 92.88 97 LEU A N 1
ATOM 784 C CA . LEU A 1 97 ? 12.679 -5.236 4.703 1.00 92.88 97 LEU A CA 1
ATOM 785 C C . LEU A 1 97 ? 12.869 -3.750 4.403 1.00 92.88 97 LEU A C 1
ATOM 787 O O . LEU A 1 97 ? 12.730 -2.902 5.285 1.00 92.88 97 LEU A O 1
ATOM 791 N N . THR A 1 98 ? 13.154 -3.434 3.148 1.00 95.38 98 THR A N 1
ATOM 792 C CA . THR A 1 98 ? 13.247 -2.060 2.657 1.00 95.38 98 THR A CA 1
ATOM 793 C C . THR A 1 98 ? 12.046 -1.721 1.783 1.00 95.38 98 THR A C 1
ATOM 795 O O . THR A 1 98 ? 11.400 -2.604 1.211 1.00 95.38 98 THR A O 1
ATOM 798 N N . ILE A 1 99 ? 11.748 -0.424 1.678 1.00 97.12 99 ILE A N 1
ATOM 799 C CA . ILE A 1 99 ? 10.764 0.087 0.726 1.00 97.12 99 ILE A CA 1
ATOM 800 C C . ILE A 1 99 ? 11.447 0.259 -0.623 1.00 97.12 99 ILE A C 1
ATOM 802 O O . ILE A 1 99 ? 12.382 1.045 -0.774 1.00 97.12 99 ILE A O 1
ATOM 806 N N . GLU A 1 100 ? 10.980 -0.503 -1.601 1.00 97.25 100 GLU A N 1
ATOM 807 C CA . GLU A 1 100 ? 11.344 -0.333 -2.997 1.00 97.25 100 GLU A CA 1
ATOM 808 C C . GLU A 1 100 ? 10.408 0.672 -3.654 1.00 97.25 100 GLU A C 1
ATOM 810 O O . GLU A 1 100 ? 9.185 0.581 -3.512 1.00 97.25 100 GLU A O 1
ATOM 815 N N . HIS A 1 101 ? 11.008 1.584 -4.412 1.00 97.62 101 HIS A N 1
ATOM 816 C CA . HIS A 1 101 ? 10.305 2.483 -5.316 1.00 97.62 101 HIS A CA 1
ATOM 817 C C . HIS A 1 101 ? 10.460 1.929 -6.728 1.00 97.62 101 HIS A C 1
ATOM 819 O O . HIS A 1 101 ? 11.577 1.851 -7.248 1.00 97.62 101 HIS A O 1
ATOM 825 N N . ILE A 1 102 ? 9.353 1.503 -7.337 1.00 97.94 102 ILE A N 1
ATOM 826 C CA . ILE A 1 102 ? 9.381 0.874 -8.663 1.00 97.94 102 ILE A CA 1
ATOM 827 C C . ILE A 1 102 ? 9.913 1.888 -9.679 1.00 97.94 102 ILE A C 1
ATOM 829 O O . ILE A 1 102 ? 10.917 1.630 -10.340 1.00 97.94 102 ILE A O 1
ATOM 833 N N . ILE A 1 103 ? 9.292 3.065 -9.724 1.00 97.12 103 ILE A N 1
ATOM 834 C CA . ILE A 1 103 ? 9.826 4.281 -10.330 1.00 97.12 103 ILE A CA 1
ATOM 835 C C . ILE A 1 103 ? 10.778 4.927 -9.312 1.00 97.12 103 ILE A C 1
ATOM 837 O O . ILE A 1 103 ? 10.324 5.251 -8.211 1.00 97.12 103 ILE A O 1
ATOM 841 N N . PRO A 1 104 ? 12.072 5.103 -9.635 1.00 95.25 104 PRO A N 1
ATOM 842 C CA . PRO A 1 104 ? 13.078 5.632 -8.718 1.00 95.25 104 PRO A CA 1
ATOM 843 C C . PRO A 1 104 ? 12.722 6.986 -8.103 1.00 95.25 104 PRO A C 1
ATOM 845 O O . PRO A 1 104 ? 12.120 7.836 -8.753 1.00 95.25 104 PRO A O 1
ATOM 848 N N . GLN A 1 105 ? 13.176 7.208 -6.864 1.00 90.62 105 GLN A N 1
ATOM 849 C CA . GLN A 1 105 ? 13.037 8.506 -6.193 1.00 90.62 105 GLN A CA 1
ATOM 850 C C . GLN A 1 105 ? 13.855 9.609 -6.859 1.00 90.62 105 GLN A C 1
ATOM 852 O O . GLN A 1 105 ? 13.464 10.772 -6.845 1.00 90.62 105 GLN A O 1
ATOM 857 N N . THR A 1 106 ? 15.012 9.247 -7.407 1.00 86.56 106 THR A N 1
ATOM 858 C CA . THR A 1 106 ? 15.882 10.167 -8.128 1.00 86.56 106 THR A CA 1
ATOM 859 C C . THR A 1 106 ? 15.986 9.711 -9.575 1.00 86.56 106 THR A C 1
ATOM 861 O O . THR A 1 106 ? 16.562 8.667 -9.882 1.00 86.56 106 THR A O 1
ATOM 864 N N . LEU A 1 107 ? 15.381 10.504 -10.456 1.00 84.62 107 LEU A N 1
ATOM 865 C CA . LEU A 1 107 ? 15.512 10.413 -11.903 1.00 84.62 107 LEU A CA 1
ATOM 866 C C . LEU A 1 107 ? 16.139 11.721 -12.379 1.00 84.62 107 LEU A C 1
ATOM 868 O O . LEU A 1 107 ? 15.588 12.789 -12.114 1.00 84.62 107 LEU A O 1
ATOM 872 N N . ASP A 1 108 ? 17.281 11.634 -13.057 1.00 79.19 108 ASP A N 1
ATOM 873 C CA . ASP A 1 108 ? 17.954 12.819 -13.602 1.00 79.19 108 ASP A CA 1
ATOM 874 C C . ASP A 1 108 ? 17.163 13.406 -14.782 1.00 79.19 108 ASP A C 1
ATOM 876 O O . ASP A 1 108 ? 17.053 14.625 -14.919 1.00 79.19 108 ASP A O 1
ATOM 880 N N . ASP A 1 109 ? 16.552 12.539 -15.594 1.00 84.62 109 ASP A N 1
ATOM 881 C CA . ASP A 1 109 ? 15.628 12.916 -16.657 1.00 84.62 109 ASP A CA 1
ATOM 882 C C . ASP A 1 109 ? 14.409 11.987 -16.664 1.00 84.62 109 ASP A C 1
ATOM 884 O O . ASP A 1 109 ? 14.495 10.775 -16.870 1.00 84.62 109 ASP A O 1
ATOM 888 N N . LEU A 1 110 ? 13.232 12.581 -16.466 1.00 87.56 110 LEU A N 1
ATOM 889 C CA . LEU A 1 110 ? 11.963 11.867 -16.495 1.00 87.56 110 LEU A CA 1
ATOM 890 C C . LEU A 1 110 ? 11.696 11.216 -17.865 1.00 87.56 110 LEU A C 1
ATOM 892 O O . LEU A 1 110 ? 11.042 10.175 -17.944 1.00 87.56 110 LEU A O 1
ATOM 896 N N . SER A 1 111 ? 12.216 11.804 -18.945 1.00 85.88 111 SER A N 1
ATOM 897 C CA . SER A 1 111 ? 12.045 11.295 -20.304 1.00 85.88 111 SER A CA 1
ATOM 898 C C . SER A 1 111 ? 12.709 9.929 -20.518 1.00 85.88 111 SER A C 1
ATOM 900 O O . SER A 1 111 ? 12.184 9.121 -21.291 1.00 85.88 111 SER A O 1
ATOM 902 N N . GLU A 1 112 ? 13.787 9.628 -19.779 1.00 86.00 112 GLU A N 1
ATOM 903 C CA . GLU A 1 112 ? 14.476 8.333 -19.822 1.00 86.00 112 GLU A CA 1
ATOM 904 C C . GLU A 1 112 ? 13.593 7.206 -19.284 1.00 86.00 112 GLU A C 1
ATOM 906 O O . GLU A 1 112 ? 13.566 6.114 -19.854 1.00 86.00 112 GLU A O 1
ATOM 911 N N . TRP A 1 113 ? 12.817 7.479 -18.230 1.00 92.06 113 TRP A N 1
ATOM 912 C CA . TRP A 1 113 ? 11.860 6.510 -17.695 1.00 92.06 113 TRP A CA 1
ATOM 913 C C . TRP A 1 113 ? 10.686 6.284 -18.652 1.00 92.06 113 TRP A C 1
ATOM 915 O O . TRP A 1 113 ? 10.268 5.152 -18.887 1.00 92.06 113 TRP A O 1
ATOM 925 N N . TYR A 1 114 ? 10.172 7.367 -19.237 1.00 91.75 114 TYR A N 1
ATOM 926 C CA . TYR A 1 114 ? 9.006 7.341 -20.122 1.00 91.75 114 TYR A CA 1
ATOM 927 C C . TYR A 1 114 ? 9.318 6.888 -21.554 1.00 91.75 114 TYR A C 1
ATOM 929 O O . TYR A 1 114 ? 8.400 6.770 -22.367 1.00 91.75 114 TYR A O 1
ATOM 937 N N . GLY A 1 115 ? 10.590 6.658 -21.896 1.00 86.56 115 GLY A N 1
ATOM 938 C CA . GLY A 1 115 ? 10.998 6.235 -23.237 1.00 86.56 115 GLY A CA 1
ATOM 939 C C . GLY A 1 115 ? 10.600 7.234 -24.329 1.00 86.56 115 GLY A C 1
ATOM 940 O O . GLY A 1 115 ? 10.255 6.830 -25.438 1.00 86.56 115 GLY A O 1
ATOM 941 N N . GLY A 1 116 ? 10.586 8.532 -24.006 1.00 81.62 116 GLY A N 1
ATOM 942 C CA . GLY A 1 116 ? 10.164 9.597 -24.923 1.00 81.62 116 GLY A CA 1
ATOM 943 C C . GLY A 1 116 ? 8.648 9.733 -25.125 1.00 81.62 116 GLY A C 1
ATOM 944 O O . GLY A 1 116 ? 8.225 10.543 -25.952 1.00 81.62 116 GLY A O 1
ATOM 945 N N . ALA A 1 117 ? 7.819 8.983 -24.389 1.00 85.44 117 ALA A N 1
ATOM 946 C CA . ALA A 1 117 ? 6.377 9.210 -24.373 1.00 85.44 117 ALA A CA 1
ATOM 947 C C . ALA A 1 117 ? 6.048 10.618 -23.848 1.00 85.44 117 ALA A C 1
ATOM 949 O O . ALA A 1 117 ? 6.734 11.155 -22.974 1.00 85.44 117 ALA A O 1
ATOM 950 N N . GLN A 1 118 ? 4.978 11.219 -24.375 1.00 87.12 118 GLN A N 1
ATOM 951 C CA . GLN A 1 118 ? 4.529 12.525 -23.908 1.00 87.12 118 GLN A CA 1
ATOM 952 C C . GLN A 1 118 ? 4.075 12.428 -22.450 1.00 87.12 118 GLN A C 1
ATOM 954 O O . GLN A 1 118 ? 3.246 11.595 -22.093 1.00 87.12 118 GLN A O 1
ATOM 959 N N . ILE A 1 119 ? 4.610 13.323 -21.626 1.00 91.56 119 ILE A N 1
ATOM 960 C CA . ILE A 1 119 ? 4.272 13.428 -20.210 1.00 91.56 119 ILE A CA 1
ATOM 961 C C . ILE A 1 119 ? 3.344 14.633 -20.052 1.00 91.56 119 ILE A C 1
ATOM 963 O O . ILE A 1 119 ? 3.759 15.733 -20.440 1.00 91.56 119 ILE A O 1
ATOM 967 N N . PRO A 1 120 ? 2.120 14.454 -19.525 1.00 91.94 120 PRO A N 1
ATOM 968 C CA . PRO A 1 120 ? 1.230 15.571 -19.226 1.00 91.94 120 PRO A CA 1
ATOM 969 C C . PRO A 1 120 ? 1.902 16.582 -18.290 1.00 91.94 120 PRO A C 1
ATOM 971 O O . PRO A 1 120 ? 2.613 16.190 -17.363 1.00 91.94 120 PRO A O 1
ATOM 974 N N . ASP A 1 121 ? 1.670 17.877 -18.512 1.00 92.38 121 ASP A N 1
ATOM 975 C CA . ASP A 1 121 ? 2.304 18.931 -17.708 1.00 92.38 121 ASP A CA 1
ATOM 976 C C . ASP A 1 121 ? 1.905 18.832 -16.228 1.00 92.38 121 ASP A C 1
ATOM 978 O O . ASP A 1 121 ? 2.768 18.927 -15.363 1.00 92.38 121 ASP A O 1
ATOM 982 N N . GLU A 1 122 ? 0.642 18.501 -15.941 1.00 91.44 122 GLU A N 1
ATOM 983 C CA . GLU A 1 122 ? 0.144 18.264 -14.576 1.00 91.44 122 GLU A CA 1
ATOM 984 C C . GLU A 1 122 ? 0.904 17.141 -13.849 1.00 91.44 122 GLU A C 1
ATOM 986 O O . GLU A 1 122 ? 1.229 17.262 -12.670 1.00 91.44 122 GLU A O 1
ATOM 991 N N . VAL A 1 123 ? 1.262 16.070 -14.567 1.00 91.88 123 VAL A N 1
ATOM 992 C CA . VAL A 1 123 ? 2.052 14.961 -14.016 1.00 91.88 123 VAL A CA 1
ATOM 993 C C . VAL A 1 123 ? 3.488 15.404 -13.783 1.00 91.88 123 VAL A C 1
ATOM 995 O O . VAL A 1 123 ? 4.103 14.971 -12.818 1.00 91.88 123 VAL A O 1
ATOM 998 N N . ARG A 1 124 ? 4.043 16.254 -14.655 1.00 90.94 124 ARG A N 1
ATOM 999 C CA . ARG A 1 124 ? 5.410 16.764 -14.502 1.00 90.94 124 ARG A CA 1
ATOM 1000 C C . ARG A 1 124 ? 5.524 17.708 -13.304 1.00 90.94 124 ARG A C 1
ATOM 1002 O O . ARG A 1 124 ? 6.517 17.639 -12.587 1.00 90.94 124 ARG A O 1
ATOM 1009 N N . GLU A 1 125 ? 4.532 18.570 -13.101 1.00 92.12 125 GLU A N 1
ATOM 1010 C CA . GLU A 1 125 ? 4.503 19.549 -12.009 1.00 92.12 125 GLU A CA 1
ATOM 1011 C C . GLU A 1 125 ? 4.409 18.888 -10.628 1.00 92.12 125 GLU A C 1
ATOM 1013 O O . GLU A 1 125 ? 5.069 19.344 -9.697 1.00 92.12 125 GLU A O 1
ATOM 1018 N N . ASP A 1 126 ? 3.654 17.791 -10.512 1.00 92.06 126 ASP A N 1
ATOM 1019 C CA . ASP A 1 126 ? 3.410 17.092 -9.243 1.00 92.06 126 ASP A CA 1
ATOM 1020 C C . ASP A 1 126 ? 4.010 15.675 -9.207 1.00 92.06 126 ASP A C 1
ATOM 1022 O O . ASP A 1 126 ? 3.543 14.796 -8.481 1.00 92.06 126 ASP A O 1
ATOM 1026 N N . PHE A 1 127 ? 5.036 15.405 -10.023 1.00 93.00 127 PHE A N 1
ATOM 1027 C CA . PHE A 1 127 ? 5.547 14.044 -10.235 1.00 93.00 127 PHE A CA 1
ATOM 1028 C C . PHE A 1 127 ? 6.000 13.369 -8.937 1.00 93.00 127 PHE A C 1
ATOM 1030 O O . PHE A 1 127 ? 5.739 12.185 -8.712 1.00 93.00 127 PHE A O 1
ATOM 1037 N N . GLN A 1 128 ? 6.668 14.130 -8.067 1.00 92.62 128 GLN A N 1
ATOM 1038 C CA . GLN A 1 128 ? 7.166 13.599 -6.805 1.00 92.62 128 GLN A CA 1
ATOM 1039 C C . GLN A 1 128 ? 6.012 13.091 -5.937 1.00 92.62 128 GLN A C 1
ATOM 1041 O O . GLN A 1 128 ? 6.031 11.943 -5.503 1.00 92.62 128 GLN A O 1
ATOM 1046 N N . ASP A 1 129 ? 4.985 13.908 -5.715 1.00 91.50 129 ASP A N 1
ATOM 1047 C CA . ASP A 1 129 ? 3.932 13.576 -4.757 1.00 91.50 129 ASP A CA 1
ATOM 1048 C C . ASP A 1 129 ? 2.886 12.627 -5.364 1.00 91.50 129 ASP A C 1
ATOM 1050 O O . ASP A 1 129 ? 2.466 11.670 -4.709 1.00 91.50 129 ASP A O 1
ATOM 1054 N N . SER A 1 130 ? 2.517 12.824 -6.633 1.00 92.31 130 SER A N 1
ATOM 1055 C CA . SER A 1 130 ? 1.494 12.013 -7.308 1.00 92.31 130 SER A CA 1
ATOM 1056 C C . SER A 1 130 ? 1.996 10.659 -7.822 1.00 92.31 130 SER A C 1
ATOM 1058 O O . SER A 1 130 ? 1.200 9.723 -7.947 1.00 92.31 130 SER A O 1
ATOM 1060 N N . VAL A 1 131 ? 3.299 10.524 -8.108 1.00 96.12 131 VAL A N 1
ATOM 1061 C CA . VAL A 1 131 ? 3.875 9.304 -8.696 1.00 96.12 131 VAL A CA 1
ATOM 1062 C C . VAL A 1 131 ? 4.907 8.664 -7.781 1.00 96.12 131 VAL A C 1
ATOM 1064 O O . VAL A 1 131 ? 4.721 7.514 -7.386 1.00 96.12 131 VAL A O 1
ATOM 1067 N N . VAL A 1 132 ? 5.983 9.372 -7.433 1.00 95.81 132 VAL A N 1
ATOM 1068 C CA . VAL A 1 132 ? 7.101 8.770 -6.685 1.00 95.81 132 VAL A CA 1
ATOM 1069 C C . VAL A 1 132 ? 6.657 8.341 -5.289 1.00 95.81 132 VAL A C 1
ATOM 1071 O O . VAL A 1 132 ? 6.884 7.194 -4.898 1.00 95.81 132 VAL A O 1
ATOM 1074 N N . GLU A 1 133 ? 5.985 9.233 -4.564 1.00 96.38 133 GLU A N 1
ATOM 1075 C CA . GLU A 1 133 ? 5.565 9.003 -3.181 1.00 96.38 133 GLU A CA 1
ATOM 1076 C C . GLU A 1 133 ? 4.281 8.183 -3.049 1.00 96.38 133 GLU A C 1
ATOM 1078 O O . GLU A 1 133 ? 3.958 7.710 -1.952 1.00 96.38 133 GLU A O 1
ATOM 1083 N N . SER A 1 134 ? 3.573 7.976 -4.159 1.00 97.94 134 SER A N 1
ATOM 1084 C CA . SER A 1 134 ? 2.335 7.208 -4.202 1.00 97.94 134 SER A CA 1
ATOM 1085 C C . SER A 1 134 ? 2.525 5.806 -3.632 1.00 97.94 134 SER A C 1
ATOM 1087 O O . SER A 1 134 ? 3.471 5.084 -3.963 1.00 97.94 134 SER A O 1
ATOM 1089 N N . ILE A 1 135 ? 1.552 5.359 -2.837 1.00 97.88 135 ILE A N 1
ATOM 1090 C CA . ILE A 1 135 ? 1.479 3.975 -2.361 1.00 97.88 135 ILE A CA 1
ATOM 1091 C C . ILE A 1 135 ? 1.502 2.964 -3.525 1.00 97.88 135 ILE A C 1
ATOM 1093 O O . ILE A 1 135 ? 2.015 1.853 -3.379 1.00 97.88 135 ILE A O 1
ATOM 1097 N N . GLY A 1 136 ? 1.004 3.367 -4.701 1.00 98.31 136 GLY A N 1
ATOM 1098 C CA . GLY A 1 136 ? 1.023 2.581 -5.933 1.00 98.31 136 GLY A CA 1
ATOM 1099 C C . GLY A 1 136 ? 2.423 2.344 -6.498 1.00 98.31 136 GLY A C 1
ATOM 1100 O O . GLY A 1 136 ? 2.624 1.345 -7.182 1.00 98.31 136 GLY A O 1
ATOM 1101 N N . ASN A 1 137 ? 3.407 3.176 -6.157 1.00 98.56 137 ASN A N 1
ATOM 1102 C CA . ASN A 1 137 ? 4.800 3.034 -6.584 1.00 98.56 137 ASN A CA 1
ATOM 1103 C C . ASN A 1 137 ? 5.666 2.220 -5.602 1.00 98.56 137 ASN A C 1
ATOM 1105 O O . ASN A 1 137 ? 6.828 1.924 -5.881 1.00 98.56 137 ASN A O 1
ATOM 1109 N N . LYS A 1 138 ? 5.109 1.850 -4.444 1.00 98.19 138 LYS A N 1
ATOM 1110 C CA . LYS A 1 138 ? 5.856 1.253 -3.332 1.00 98.19 138 LYS A CA 1
ATOM 1111 C C . LYS A 1 138 ? 5.602 -0.253 -3.208 1.00 98.19 138 LYS A C 1
ATOM 1113 O O . LYS A 1 138 ? 4.502 -0.757 -3.479 1.00 98.19 138 LYS A O 1
ATOM 1118 N N . MET A 1 139 ? 6.633 -0.985 -2.792 1.00 97.75 139 MET A N 1
ATOM 1119 C CA . MET A 1 139 ? 6.560 -2.392 -2.377 1.00 97.75 139 MET A CA 1
ATOM 1120 C C . MET A 1 139 ? 7.708 -2.749 -1.424 1.00 97.75 139 MET A C 1
ATOM 1122 O O . MET A 1 139 ? 8.575 -1.924 -1.157 1.00 97.75 139 MET A O 1
ATOM 1126 N N . LEU A 1 140 ? 7.704 -3.969 -0.882 1.00 97.06 140 LEU A N 1
ATOM 1127 C CA . LEU A 1 140 ? 8.777 -4.460 -0.013 1.00 97.06 140 LEU A CA 1
ATOM 1128 C C . LEU A 1 140 ? 9.786 -5.279 -0.806 1.00 97.06 140 LEU A C 1
ATOM 1130 O O . LEU A 1 140 ? 9.385 -6.076 -1.653 1.00 97.06 140 LEU A O 1
ATOM 1134 N N . LEU A 1 141 ? 11.063 -5.135 -0.462 1.00 95.00 141 LEU A N 1
ATOM 1135 C CA . LEU A 1 141 ? 12.155 -5.988 -0.927 1.00 95.00 141 LEU A CA 1
ATOM 1136 C C . LEU A 1 141 ? 13.161 -6.255 0.198 1.00 95.00 141 LEU A C 1
ATOM 1138 O O . LEU A 1 141 ? 13.187 -5.558 1.214 1.00 95.00 141 LEU A O 1
ATOM 1142 N N . TYR A 1 142 ? 14.018 -7.257 0.000 1.00 93.06 142 TYR A N 1
ATOM 1143 C CA . TYR A 1 142 ? 15.255 -7.366 0.770 1.00 93.06 142 TYR A CA 1
ATOM 1144 C C . TYR A 1 142 ? 16.211 -6.232 0.391 1.00 93.06 142 TYR A C 1
ATOM 1146 O O . TYR A 1 142 ? 16.215 -5.762 -0.748 1.00 93.06 142 TYR A O 1
ATOM 1154 N N . GLY A 1 143 ? 17.016 -5.771 1.351 1.00 92.31 143 GLY A N 1
ATOM 1155 C CA . GLY A 1 143 ? 17.868 -4.592 1.167 1.00 92.31 143 GLY A CA 1
ATOM 1156 C C . GLY A 1 143 ? 18.874 -4.724 0.021 1.00 92.31 143 GLY A C 1
ATOM 1157 O O . GLY A 1 143 ? 19.123 -3.764 -0.699 1.00 92.31 143 GLY A O 1
ATOM 1158 N N . ASP A 1 144 ? 19.418 -5.912 -0.186 1.00 90.94 144 ASP A N 1
ATOM 1159 C CA . ASP A 1 144 ? 20.384 -6.248 -1.226 1.00 90.94 144 ASP A CA 1
ATOM 1160 C C . ASP A 1 144 ? 19.750 -6.460 -2.609 1.00 90.94 144 ASP A C 1
ATOM 1162 O O . ASP A 1 144 ? 20.351 -6.057 -3.613 1.00 90.94 144 ASP A O 1
ATOM 1166 N N .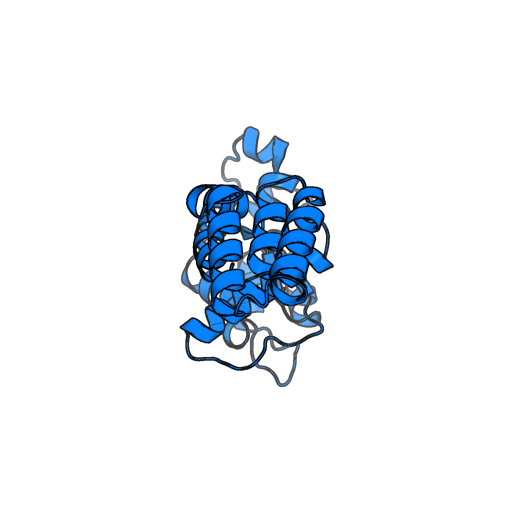 ASP A 1 145 ? 18.532 -7.000 -2.690 1.00 93.50 145 ASP A N 1
ATOM 1167 C CA . ASP A 1 145 ? 17.747 -6.989 -3.933 1.00 93.50 145 ASP A CA 1
ATOM 1168 C C . ASP A 1 145 ? 17.309 -5.557 -4.300 1.00 93.50 145 ASP A C 1
ATOM 1170 O O . ASP A 1 145 ? 17.460 -5.153 -5.452 1.00 93.50 145 ASP A O 1
ATOM 1174 N N . ASN A 1 146 ? 16.872 -4.743 -3.330 1.00 94.62 146 ASN A N 1
ATOM 1175 C CA . ASN A 1 146 ? 16.555 -3.322 -3.532 1.00 94.62 146 ASN A CA 1
ATOM 1176 C C . ASN A 1 146 ? 17.788 -2.537 -4.022 1.00 94.62 146 ASN A C 1
ATOM 1178 O O . ASN A 1 146 ? 17.745 -1.884 -5.063 1.00 94.62 146 ASN A O 1
ATOM 1182 N N . ALA A 1 147 ? 18.944 -2.703 -3.370 1.00 93.25 147 ALA A N 1
ATOM 1183 C CA . ALA A 1 147 ? 20.197 -2.088 -3.810 1.00 93.25 147 ALA A CA 1
ATOM 1184 C C . ALA A 1 147 ? 20.611 -2.511 -5.233 1.00 93.25 147 ALA A C 1
ATOM 1186 O O . ALA A 1 147 ? 21.266 -1.748 -5.940 1.00 93.25 147 ALA A O 1
ATOM 1187 N N . SER A 1 148 ? 20.232 -3.719 -5.663 1.00 93.56 148 SER A N 1
ATOM 1188 C CA . SER A 1 148 ? 20.485 -4.214 -7.024 1.00 93.56 148 SER A CA 1
ATOM 1189 C C . SER A 1 148 ? 19.491 -3.657 -8.044 1.00 93.56 148 SER A C 1
ATOM 1191 O O . SER A 1 148 ? 19.862 -3.417 -9.192 1.00 93.56 148 SER A O 1
ATOM 1193 N N . ALA A 1 149 ? 18.239 -3.432 -7.634 1.00 94.12 149 ALA A N 1
ATOM 1194 C CA . ALA A 1 149 ? 17.231 -2.752 -8.437 1.00 94.12 149 ALA A CA 1
ATOM 1195 C C . ALA A 1 149 ? 17.637 -1.288 -8.679 1.00 94.12 149 ALA A C 1
ATOM 1197 O O . ALA A 1 149 ? 17.646 -0.851 -9.830 1.00 94.12 149 ALA A O 1
ATOM 1198 N N . SER A 1 150 ? 18.093 -0.588 -7.631 1.00 92.69 150 SER A N 1
ATOM 1199 C CA . SER A 1 150 ? 18.660 0.767 -7.689 1.00 92.69 150 SER A CA 1
ATOM 1200 C C . SER A 1 150 ? 17.763 1.748 -8.471 1.00 92.69 150 SER A C 1
ATOM 1202 O O . SER A 1 150 ? 16.545 1.580 -8.528 1.00 92.69 150 SER A O 1
ATOM 1204 N N . ASN A 1 151 ? 18.355 2.755 -9.112 1.00 92.94 151 ASN A N 1
ATOM 1205 C CA . ASN A 1 151 ? 17.672 3.680 -10.019 1.00 92.94 151 ASN A CA 1
ATOM 1206 C C . ASN A 1 151 ? 17.616 3.156 -11.463 1.00 92.94 151 ASN A C 1
ATOM 1208 O O . ASN A 1 151 ? 17.508 3.933 -12.407 1.00 92.94 151 ASN A O 1
ATOM 1212 N N . ASN A 1 152 ? 17.737 1.840 -11.664 1.00 92.94 152 ASN A N 1
ATOM 1213 C CA . ASN A 1 152 ? 17.711 1.282 -13.009 1.00 92.94 152 ASN A CA 1
ATOM 1214 C C . ASN A 1 152 ? 16.315 1.405 -13.634 1.00 92.94 152 ASN A C 1
ATOM 1216 O O . ASN A 1 152 ? 15.303 1.390 -12.934 1.00 92.94 152 ASN A O 1
ATOM 1220 N N . GLY A 1 153 ? 16.267 1.434 -14.968 1.00 93.50 153 GLY A N 1
ATOM 1221 C CA . GLY A 1 153 ? 15.016 1.412 -15.724 1.00 93.50 153 GLY A CA 1
ATOM 1222 C C . GLY A 1 153 ? 14.173 0.157 -15.469 1.00 93.50 153 GLY A C 1
ATOM 1223 O O . GLY A 1 153 ? 14.676 -0.883 -15.024 1.00 93.50 153 GLY A O 1
ATOM 1224 N N . TYR A 1 154 ? 12.885 0.243 -15.804 1.00 95.56 154 TYR A N 1
ATOM 1225 C CA . TYR A 1 154 ? 11.887 -0.751 -15.413 1.00 95.56 154 TYR A CA 1
ATOM 1226 C C . TYR A 1 154 ? 12.235 -2.192 -15.819 1.00 95.56 154 TYR A C 1
ATOM 1228 O O . TYR A 1 154 ? 12.189 -3.091 -14.984 1.00 95.56 154 TYR A O 1
ATOM 1236 N N . VAL A 1 155 ? 12.697 -2.418 -17.054 1.00 94.38 155 VAL A N 1
ATOM 1237 C CA . VAL A 1 155 ? 13.100 -3.757 -17.538 1.00 94.38 155 VAL A CA 1
ATOM 1238 C C . VAL A 1 155 ? 14.222 -4.365 -16.685 1.00 94.38 155 VAL A C 1
ATOM 1240 O O . VAL A 1 155 ? 14.196 -5.551 -16.354 1.00 94.38 155 VAL A O 1
ATOM 1243 N N . SER A 1 156 ? 15.208 -3.555 -16.290 1.00 94.69 156 SER A N 1
ATOM 1244 C CA . SER A 1 156 ? 16.313 -4.008 -15.439 1.00 94.69 156 SER A CA 1
ATOM 1245 C C . SER A 1 156 ? 15.822 -4.344 -14.028 1.00 94.69 156 SER A C 1
ATOM 1247 O O . SER A 1 156 ? 16.145 -5.407 -13.493 1.00 94.69 156 SER A O 1
ATOM 1249 N N . LYS A 1 157 ? 14.952 -3.500 -13.459 1.00 96.69 157 LYS A N 1
ATOM 1250 C CA . LYS A 1 157 ? 14.293 -3.770 -12.175 1.00 96.69 157 LYS A CA 1
ATOM 1251 C C . LYS A 1 157 ? 13.480 -5.061 -12.207 1.00 96.69 157 LYS A C 1
ATOM 1253 O O . LYS A 1 157 ? 13.648 -5.901 -11.329 1.00 96.69 157 LYS A O 1
ATOM 1258 N N . GLN A 1 158 ? 12.683 -5.288 -13.250 1.00 97.31 158 GLN A N 1
ATOM 1259 C CA . GLN A 1 158 ? 11.933 -6.533 -13.407 1.00 97.31 158 GLN A CA 1
ATOM 1260 C C . GLN A 1 158 ? 12.847 -7.771 -13.447 1.00 97.31 158 GLN A C 1
ATOM 1262 O O . GLN A 1 158 ? 12.501 -8.808 -12.878 1.00 97.31 158 GLN A O 1
ATOM 1267 N N . ASN A 1 159 ? 14.022 -7.686 -14.083 1.00 96.06 159 ASN A N 1
ATOM 1268 C CA . ASN A 1 159 ? 15.004 -8.775 -14.055 1.00 96.06 159 ASN A CA 1
ATOM 1269 C C . ASN A 1 159 ? 15.520 -9.039 -12.638 1.00 96.06 159 ASN A C 1
ATOM 1271 O O . ASN A 1 159 ? 15.599 -10.202 -12.233 1.00 96.06 159 ASN A O 1
ATOM 1275 N N . THR A 1 160 ? 15.802 -7.991 -11.862 1.00 95.75 160 THR A N 1
ATOM 1276 C CA . THR A 1 160 ? 16.125 -8.125 -10.434 1.00 95.75 160 THR A CA 1
ATOM 1277 C C . THR A 1 160 ? 14.966 -8.754 -9.662 1.00 95.75 160 THR A C 1
ATOM 1279 O O . THR A 1 160 ? 15.186 -9.661 -8.871 1.00 95.75 160 THR A O 1
ATOM 1282 N N . TYR A 1 161 ? 13.718 -8.378 -9.933 1.00 96.69 161 TYR A N 1
ATOM 1283 C CA . TYR A 1 161 ? 12.561 -8.952 -9.240 1.00 96.69 161 TYR A CA 1
ATOM 1284 C C . TYR A 1 161 ? 12.352 -10.443 -9.553 1.00 96.69 161 TYR A C 1
ATOM 1286 O O . TYR A 1 161 ? 11.935 -11.209 -8.686 1.00 96.69 161 TYR A O 1
ATOM 1294 N N . ARG A 1 162 ? 12.663 -10.877 -10.782 1.00 95.44 162 ARG A N 1
ATOM 1295 C CA . ARG A 1 162 ? 12.519 -12.277 -11.221 1.00 95.44 162 ARG A CA 1
ATOM 1296 C C . ARG A 1 162 ? 13.701 -13.166 -10.846 1.00 95.44 162 ARG A C 1
ATOM 1298 O O . ARG A 1 162 ? 13.526 -14.365 -10.668 1.00 95.44 162 ARG A O 1
ATOM 1305 N N . THR A 1 163 ? 14.911 -12.612 -10.809 1.00 91.75 163 THR A N 1
ATOM 1306 C CA . THR A 1 163 ? 16.153 -13.403 -10.704 1.00 91.75 163 THR A CA 1
ATOM 1307 C C . THR A 1 163 ? 17.039 -13.022 -9.532 1.00 91.75 163 THR A C 1
ATOM 1309 O O . THR A 1 163 ? 18.035 -13.708 -9.290 1.00 91.75 163 THR A O 1
ATOM 1312 N N . GLY A 1 164 ? 16.682 -11.961 -8.807 1.00 85.12 164 GLY A N 1
ATOM 1313 C CA . GLY A 1 164 ? 17.297 -11.585 -7.546 1.00 85.12 164 GLY A CA 1
ATOM 1314 C C . GLY A 1 164 ? 17.326 -12.792 -6.624 1.00 85.12 164 GLY A C 1
ATOM 1315 O O . GLY A 1 164 ? 16.390 -13.582 -6.573 1.00 85.12 164 GLY A O 1
ATOM 1316 N N . LYS A 1 165 ? 18.465 -13.002 -5.984 1.00 75.62 165 LYS A N 1
ATOM 1317 C CA . LYS A 1 165 ? 18.681 -14.063 -4.988 1.00 75.62 165 LYS A CA 1
ATOM 1318 C C . LYS A 1 165 ? 19.453 -13.497 -3.807 1.00 75.62 165 LYS A C 1
ATOM 1320 O O . LYS A 1 165 ? 20.125 -14.233 -3.081 1.00 75.62 165 LYS A O 1
ATOM 1325 N N . ARG A 1 166 ? 19.480 -12.170 -3.689 1.00 64.12 166 ARG A N 1
ATOM 1326 C CA . ARG A 1 166 ? 20.259 -11.474 -2.682 1.00 64.12 166 ARG A CA 1
ATOM 1327 C C . ARG A 1 166 ? 19.338 -11.373 -1.472 1.00 64.12 166 ARG A C 1
ATOM 1329 O O . ARG A 1 166 ? 18.471 -10.529 -1.376 1.00 64.12 166 ARG A O 1
ATOM 1336 N N . GLY A 1 167 ? 19.455 -12.431 -0.685 1.00 57.78 167 GLY A N 1
ATOM 1337 C CA . GLY A 1 167 ? 18.534 -12.906 0.336 1.00 57.78 167 GLY A CA 1
ATOM 1338 C C . GLY A 1 167 ? 18.716 -14.419 0.429 1.00 57.78 167 GLY A C 1
ATOM 1339 O O . GLY A 1 167 ? 17.735 -15.145 0.476 1.00 57.78 167 GLY A O 1
ATOM 1340 N N . GLN A 1 168 ? 19.979 -14.883 0.338 1.00 54.69 168 GLN A N 1
ATOM 1341 C CA . GLN A 1 168 ? 20.475 -16.108 -0.337 1.00 54.69 168 GLN A CA 1
ATOM 1342 C C . GLN A 1 168 ? 19.754 -17.441 -0.050 1.00 54.69 168 GLN A C 1
ATOM 1344 O O . GLN A 1 168 ? 19.975 -18.414 -0.768 1.00 54.69 168 GLN A O 1
ATOM 1349 N N . ASN A 1 169 ? 18.869 -17.482 0.944 1.00 65.56 169 ASN A N 1
ATOM 1350 C CA . ASN A 1 169 ? 18.113 -18.656 1.367 1.00 65.56 169 ASN A CA 1
ATOM 1351 C C . ASN A 1 169 ? 16.579 -18.517 1.233 1.00 65.56 169 ASN A C 1
ATOM 1353 O O . ASN A 1 169 ? 15.879 -19.468 1.562 1.00 65.56 169 ASN A O 1
ATOM 1357 N N . GLN A 1 170 ? 16.052 -17.372 0.782 1.00 67.81 170 GLN A N 1
ATOM 1358 C CA . GLN A 1 170 ? 14.615 -17.040 0.828 1.00 67.81 170 GLN A CA 1
ATOM 1359 C C . GLN A 1 170 ? 13.899 -17.122 -0.530 1.00 67.81 170 GLN A C 1
ATOM 1361 O O . GLN A 1 170 ? 12.673 -17.095 -0.584 1.00 67.81 170 GLN A O 1
ATOM 1366 N N . GLY A 1 171 ? 14.647 -17.292 -1.625 1.00 81.50 171 GLY A N 1
ATOM 1367 C CA . GLY A 1 171 ? 14.105 -17.347 -2.985 1.00 81.50 171 GLY A CA 1
ATOM 1368 C C . GLY A 1 171 ? 14.286 -16.033 -3.739 1.00 81.50 171 GLY A C 1
ATOM 1369 O O . GLY A 1 171 ? 15.133 -15.218 -3.380 1.00 81.50 171 GLY A O 1
ATOM 1370 N N . THR A 1 172 ? 13.534 -15.865 -4.827 1.00 90.88 172 THR A N 1
ATOM 1371 C CA . THR A 1 172 ? 13.528 -14.618 -5.603 1.00 90.88 172 THR A CA 1
ATOM 1372 C C . THR A 1 172 ? 12.516 -13.622 -5.035 1.00 90.88 172 THR A C 1
ATOM 1374 O O . THR A 1 172 ? 11.583 -14.047 -4.342 1.00 90.88 172 THR A O 1
ATOM 1377 N N . PRO A 1 173 ? 12.624 -12.310 -5.325 1.00 94.19 173 PRO A N 1
ATOM 1378 C CA . PRO A 1 173 ? 11.597 -11.356 -4.921 1.00 94.19 173 PRO A CA 1
ATOM 1379 C C . PRO A 1 173 ? 10.188 -11.740 -5.379 1.00 94.19 173 PRO A C 1
ATOM 1381 O O . PRO A 1 173 ? 9.255 -11.650 -4.586 1.00 94.19 173 PRO A O 1
ATOM 1384 N N . ALA A 1 174 ? 10.029 -12.219 -6.615 1.00 94.88 174 ALA A N 1
ATOM 1385 C CA . ALA A 1 174 ? 8.741 -12.663 -7.150 1.00 94.88 174 ALA A CA 1
ATOM 1386 C C . ALA A 1 174 ? 8.182 -13.913 -6.444 1.00 94.88 174 ALA A C 1
ATOM 1388 O O . ALA A 1 174 ? 6.967 -14.049 -6.306 1.00 94.88 174 ALA A O 1
ATOM 1389 N N . ASP A 1 175 ? 9.050 -14.811 -5.970 1.00 91.62 175 ASP A N 1
ATOM 1390 C CA . ASP A 1 175 ? 8.630 -15.984 -5.190 1.00 91.62 175 ASP A CA 1
ATOM 1391 C C . ASP A 1 175 ? 8.320 -15.625 -3.729 1.00 91.62 175 ASP A C 1
ATOM 1393 O O . ASP A 1 175 ? 7.503 -16.276 -3.075 1.00 91.62 175 ASP A O 1
ATOM 1397 N N . THR A 1 176 ? 8.971 -14.580 -3.216 1.00 91.81 176 THR A N 1
ATOM 1398 C CA . THR A 1 176 ? 8.869 -14.161 -1.817 1.00 91.81 176 THR A CA 1
ATOM 1399 C C . THR A 1 176 ? 7.686 -13.227 -1.591 1.00 91.81 176 THR A C 1
ATOM 1401 O O . THR A 1 176 ? 6.935 -13.398 -0.629 1.00 91.81 176 THR A O 1
ATOM 1404 N N . PHE A 1 177 ? 7.515 -12.213 -2.439 1.00 95.38 177 PHE A N 1
ATOM 1405 C CA . PHE A 1 177 ? 6.566 -11.123 -2.231 1.00 95.38 177 PHE A CA 1
ATOM 1406 C C . PHE A 1 177 ? 5.425 -11.178 -3.242 1.00 95.38 177 PHE A C 1
ATOM 1408 O O . PHE A 1 177 ? 5.621 -11.046 -4.451 1.00 95.38 177 PHE A O 1
ATOM 1415 N N . GLN A 1 178 ? 4.200 -11.311 -2.741 1.00 97.38 178 GLN A N 1
ATOM 1416 C CA . GLN A 1 178 ? 3.019 -11.405 -3.588 1.00 97.38 178 GLN A CA 1
ATOM 1417 C C . GLN A 1 178 ? 2.769 -10.099 -4.348 1.00 97.38 178 GLN A C 1
ATOM 1419 O O . GLN A 1 178 ? 2.368 -10.149 -5.505 1.00 97.38 178 GLN A O 1
ATOM 1424 N N . LEU A 1 179 ? 3.047 -8.937 -3.747 1.00 98.12 179 LEU A N 1
ATOM 1425 C CA . LEU A 1 179 ? 2.920 -7.652 -4.439 1.00 98.12 179 LEU A CA 1
ATOM 1426 C C . LEU A 1 179 ? 3.943 -7.468 -5.572 1.00 98.12 179 LEU A C 1
ATOM 1428 O O . LEU A 1 179 ? 3.642 -6.762 -6.533 1.00 98.12 179 LEU A O 1
ATOM 1432 N N . VAL A 1 180 ? 5.119 -8.100 -5.480 1.00 97.81 180 VAL A N 1
ATOM 1433 C CA . VAL A 1 180 ? 6.112 -8.123 -6.570 1.00 97.81 180 VAL A CA 1
ATOM 1434 C C . VAL A 1 180 ? 5.615 -9.017 -7.701 1.00 97.81 180 VAL A C 1
ATOM 1436 O O . VAL A 1 180 ? 5.671 -8.631 -8.865 1.00 97.81 180 VAL A O 1
ATOM 1439 N N . LYS A 1 181 ? 5.081 -10.195 -7.369 1.00 97.44 181 LYS A N 1
ATOM 1440 C CA . LYS A 1 181 ? 4.480 -11.089 -8.360 1.00 97.44 181 LYS A CA 1
ATOM 1441 C C . LYS A 1 181 ? 3.312 -10.427 -9.095 1.00 97.44 181 LYS A C 1
ATOM 1443 O O . LYS A 1 181 ? 3.306 -10.401 -10.319 1.00 97.44 181 LYS A O 1
ATOM 1448 N N . ASP A 1 182 ? 2.383 -9.823 -8.352 1.00 97.88 182 ASP A N 1
ATOM 1449 C CA . ASP A 1 182 ? 1.234 -9.107 -8.915 1.00 97.88 182 ASP A CA 1
ATOM 1450 C C . ASP A 1 182 ? 1.687 -7.970 -9.860 1.00 97.88 182 ASP A C 1
ATOM 1452 O O . ASP A 1 182 ? 1.089 -7.783 -10.921 1.00 97.88 182 ASP A O 1
ATOM 1456 N N . LEU A 1 183 ? 2.762 -7.243 -9.507 1.00 98.44 183 LEU A N 1
ATOM 1457 C CA . LEU A 1 183 ? 3.368 -6.208 -10.355 1.00 98.44 183 LEU A CA 1
ATOM 1458 C C . LEU A 1 183 ? 3.859 -6.790 -11.688 1.00 98.44 183 LEU A C 1
ATOM 1460 O O . LEU A 1 183 ? 3.541 -6.249 -12.741 1.00 98.44 183 LEU A O 1
ATOM 1464 N N . LEU A 1 184 ? 4.626 -7.881 -11.640 1.00 97.94 184 LEU A N 1
ATOM 1465 C CA . LEU A 1 184 ? 5.219 -8.504 -12.826 1.00 97.94 184 LEU A CA 1
ATOM 1466 C C . LEU A 1 184 ? 4.182 -9.143 -13.755 1.00 97.94 184 LEU A C 1
ATOM 1468 O O . LEU A 1 184 ? 4.387 -9.134 -14.968 1.00 97.94 184 LEU A O 1
ATOM 1472 N N . ASP A 1 185 ? 3.112 -9.701 -13.186 1.00 97.06 185 ASP A N 1
ATOM 1473 C CA . ASP A 1 185 ? 2.032 -10.353 -13.933 1.00 97.06 185 ASP A CA 1
ATOM 1474 C C . ASP A 1 185 ? 1.093 -9.327 -14.591 1.00 97.06 185 ASP A C 1
ATOM 1476 O O . ASP A 1 185 ? 0.555 -9.585 -15.667 1.00 97.06 185 ASP A O 1
ATOM 1480 N N . THR A 1 186 ? 0.889 -8.166 -13.956 1.00 97.50 186 THR A N 1
ATOM 1481 C CA . THR A 1 186 ? -0.075 -7.147 -14.417 1.00 97.50 186 THR A CA 1
ATOM 1482 C C . THR A 1 186 ? 0.570 -6.085 -15.306 1.00 97.50 186 THR A C 1
ATOM 1484 O O . THR A 1 186 ? -0.038 -5.639 -16.275 1.00 97.50 186 THR A O 1
ATOM 1487 N N . TYR A 1 187 ? 1.801 -5.679 -14.993 1.00 96.75 187 TYR A N 1
ATOM 1488 C CA . TYR A 1 187 ? 2.480 -4.545 -15.619 1.00 96.75 187 TYR A CA 1
ATOM 1489 C C . TYR A 1 187 ? 3.769 -5.008 -16.307 1.00 96.75 187 TYR A C 1
ATOM 1491 O O . TYR A 1 187 ? 4.866 -4.571 -15.982 1.00 96.75 187 TYR A O 1
ATOM 1499 N N . SER A 1 188 ? 3.677 -5.952 -17.245 1.00 93.06 188 SER A N 1
ATOM 1500 C CA . SER A 1 188 ? 4.876 -6.552 -17.850 1.00 93.06 188 SER A CA 1
ATOM 1501 C C . SER A 1 188 ? 5.684 -5.587 -18.720 1.00 93.06 188 SER A C 1
ATOM 1503 O O . SER A 1 188 ? 6.898 -5.759 -18.821 1.00 93.06 188 SER A O 1
ATOM 1505 N N . ASP A 1 189 ? 5.035 -4.581 -19.310 1.00 91.62 189 ASP A N 1
ATOM 1506 C CA . ASP A 1 189 ? 5.609 -3.817 -20.424 1.00 91.62 189 ASP A CA 1
ATOM 1507 C C . ASP A 1 189 ? 6.012 -2.390 -20.027 1.00 91.62 189 ASP A C 1
ATOM 1509 O O . ASP A 1 189 ? 7.123 -1.949 -20.317 1.00 91.62 189 ASP A O 1
ATOM 1513 N N . VAL A 1 190 ? 5.119 -1.667 -19.345 1.00 93.69 190 VAL A N 1
ATOM 1514 C CA . VAL A 1 190 ? 5.291 -0.259 -18.963 1.00 93.69 190 VAL A CA 1
ATOM 1515 C C . VAL A 1 190 ? 4.821 -0.039 -17.530 1.00 93.69 190 VAL A C 1
ATOM 1517 O O . VAL A 1 190 ? 3.884 -0.694 -17.072 1.00 93.69 190 VAL A O 1
ATOM 1520 N N . PHE A 1 191 ? 5.472 0.883 -16.821 1.00 96.88 191 PHE A N 1
ATOM 1521 C CA . PHE A 1 191 ? 5.071 1.273 -15.476 1.00 96.88 191 PHE A CA 1
ATOM 1522 C C . PHE A 1 191 ? 5.311 2.767 -15.255 1.00 96.88 191 PHE A C 1
ATOM 1524 O O . PHE A 1 191 ? 6.371 3.189 -14.793 1.00 96.88 191 PHE A O 1
ATOM 1531 N N . ASN A 1 192 ? 4.312 3.563 -15.630 1.00 96.38 192 ASN A N 1
ATOM 1532 C CA . ASN A 1 192 ? 4.331 5.023 -15.582 1.00 96.38 192 ASN A CA 1
ATOM 1533 C C . ASN A 1 192 ? 3.249 5.534 -14.612 1.00 96.38 192 ASN A C 1
ATOM 1535 O O . ASN A 1 192 ? 2.666 4.760 -13.853 1.00 96.38 192 ASN A O 1
ATOM 1539 N N . HIS A 1 193 ? 2.950 6.838 -14.636 1.00 96.56 193 HIS A N 1
ATOM 1540 C CA . HIS A 1 193 ? 1.931 7.446 -13.768 1.00 96.56 193 HIS A CA 1
ATOM 1541 C C . HIS A 1 193 ? 0.554 6.763 -13.857 1.00 96.56 193 HIS A C 1
ATOM 1543 O O . HIS A 1 193 ? -0.113 6.609 -12.836 1.00 96.56 193 HIS A O 1
ATOM 1549 N N . GLU A 1 194 ? 0.142 6.306 -15.043 1.00 96.50 194 GLU A N 1
ATOM 1550 C CA . GLU A 1 194 ? -1.123 5.581 -15.221 1.00 96.50 194 GLU A CA 1
ATOM 1551 C C . GLU A 1 194 ? -1.128 4.261 -14.440 1.00 96.50 194 GLU A C 1
ATOM 1553 O O . GLU A 1 194 ? -2.038 4.018 -13.651 1.00 96.50 194 GLU A O 1
ATOM 1558 N N . GLN A 1 195 ? -0.071 3.449 -14.565 1.00 98.06 195 GLN A N 1
ATOM 1559 C CA . GLN A 1 195 ? 0.039 2.177 -13.842 1.00 98.06 195 GLN A CA 1
ATOM 1560 C C . GLN A 1 195 ? 0.216 2.383 -12.335 1.00 98.06 195 GLN A C 1
ATOM 1562 O O . GLN A 1 195 ? -0.322 1.606 -11.546 1.00 98.06 195 GLN A O 1
ATOM 1567 N N . VAL A 1 196 ? 0.914 3.443 -11.912 1.00 98.44 196 VAL A N 1
ATOM 1568 C CA . VAL A 1 196 ? 0.994 3.823 -10.493 1.00 98.44 196 VAL A CA 1
ATOM 1569 C C . VAL A 1 196 ? -0.396 4.128 -9.943 1.00 98.44 196 VAL A C 1
ATOM 1571 O O . VAL A 1 196 ? -0.750 3.619 -8.877 1.00 98.44 196 VAL A O 1
ATOM 1574 N N . LYS A 1 197 ? -1.207 4.899 -10.675 1.00 98.25 197 LYS A N 1
ATOM 1575 C CA . LYS A 1 197 ? -2.585 5.218 -10.290 1.00 98.25 197 LYS A CA 1
ATOM 1576 C C . LYS A 1 197 ? -3.463 3.966 -10.237 1.00 98.25 197 LYS A C 1
ATOM 1578 O O . LYS A 1 197 ? -4.106 3.725 -9.219 1.00 98.25 197 LYS A O 1
ATOM 1583 N N . GLU A 1 198 ? -3.450 3.142 -11.282 1.00 98.44 198 GLU A N 1
ATOM 1584 C CA . GLU A 1 198 ? -4.214 1.887 -11.330 1.00 98.44 198 GLU A CA 1
ATOM 1585 C C . GLU A 1 198 ? -3.842 0.952 -10.173 1.00 98.44 198 GLU A C 1
ATOM 1587 O O . GLU A 1 198 ? -4.713 0.390 -9.498 1.00 98.44 198 GLU A O 1
ATOM 1592 N N . ARG A 1 199 ? -2.540 0.815 -9.896 1.00 98.62 199 ARG A N 1
ATOM 1593 C CA . ARG A 1 199 ? -2.054 0.002 -8.784 1.00 98.62 199 ARG A CA 1
ATOM 1594 C C . ARG A 1 199 ? -2.486 0.593 -7.445 1.00 98.62 199 ARG A C 1
ATOM 1596 O O . ARG A 1 199 ? -2.915 -0.161 -6.576 1.00 98.62 199 ARG A O 1
ATOM 1603 N N . ALA A 1 200 ? -2.428 1.912 -7.263 1.00 98.69 200 ALA A N 1
ATOM 1604 C CA . ALA A 1 200 ? -2.893 2.564 -6.038 1.00 98.69 200 ALA A CA 1
ATOM 1605 C C . ALA A 1 200 ? -4.396 2.328 -5.792 1.00 98.69 200 ALA A C 1
ATOM 1607 O O . ALA A 1 200 ? -4.785 1.975 -4.677 1.00 98.69 200 ALA A O 1
ATOM 1608 N N . GLU A 1 201 ? -5.230 2.416 -6.832 1.00 98.62 201 GLU A N 1
ATOM 1609 C CA . GLU A 1 201 ? -6.661 2.087 -6.765 1.00 98.62 201 GLU A CA 1
ATOM 1610 C C . GLU A 1 201 ? -6.896 0.610 -6.399 1.00 98.62 201 GLU A C 1
ATOM 1612 O O . GLU A 1 201 ? -7.786 0.279 -5.610 1.00 98.62 201 GLU A O 1
ATOM 1617 N N . GLN A 1 202 ? -6.077 -0.306 -6.920 1.00 98.44 202 GLN A N 1
ATOM 1618 C CA . GLN A 1 202 ? -6.139 -1.718 -6.543 1.00 98.44 202 GLN A CA 1
ATOM 1619 C C . GLN A 1 202 ? -5.740 -1.940 -5.075 1.00 98.44 202 GLN A C 1
ATOM 1621 O O . GLN A 1 202 ? -6.412 -2.682 -4.352 1.00 98.44 202 GLN A O 1
ATOM 1626 N N . LEU A 1 203 ? -4.671 -1.289 -4.610 1.00 98.69 203 LEU A N 1
ATOM 1627 C CA . LEU A 1 203 ? -4.229 -1.365 -3.218 1.00 98.69 203 LEU A CA 1
ATOM 1628 C C . LEU A 1 203 ? -5.262 -0.764 -2.258 1.00 98.69 203 LEU A C 1
ATOM 1630 O O . LEU A 1 203 ? -5.448 -1.305 -1.169 1.00 98.69 203 LEU A O 1
ATOM 1634 N N . ALA A 1 204 ? -5.982 0.282 -2.663 1.00 98.75 204 ALA A N 1
ATOM 1635 C CA . ALA A 1 204 ? -7.068 0.867 -1.880 1.00 98.75 204 ALA A CA 1
ATOM 1636 C C . ALA A 1 204 ? -8.212 -0.129 -1.627 1.00 98.75 204 ALA A C 1
ATOM 1638 O O . ALA A 1 204 ? -8.693 -0.258 -0.498 1.00 98.75 204 ALA A O 1
ATOM 1639 N N . LYS A 1 205 ? -8.574 -0.935 -2.633 1.00 98.56 205 LYS A N 1
ATOM 1640 C CA . LYS A 1 205 ? -9.551 -2.028 -2.468 1.00 98.56 205 LYS A CA 1
ATOM 1641 C C . LYS A 1 205 ? -9.071 -3.068 -1.461 1.00 98.56 205 LYS A C 1
ATOM 1643 O O . LYS A 1 205 ? -9.863 -3.600 -0.680 1.00 98.56 205 LYS A O 1
ATOM 1648 N N . TYR A 1 206 ? -7.774 -3.375 -1.441 1.00 98.50 206 TYR A N 1
ATOM 1649 C CA . TYR A 1 206 ? -7.210 -4.241 -0.404 1.00 98.50 206 TYR A CA 1
ATOM 1650 C C . TYR A 1 206 ? -7.256 -3.566 0.965 1.00 98.50 206 TYR A C 1
ATOM 1652 O O . TYR A 1 206 ? -7.666 -4.205 1.931 1.00 98.50 206 TYR A O 1
ATOM 1660 N N . ALA A 1 207 ? -6.913 -2.280 1.043 1.00 98.44 207 ALA A N 1
ATOM 1661 C CA . ALA A 1 207 ? -6.920 -1.511 2.278 1.00 98.44 207 ALA A CA 1
ATOM 1662 C C . ALA A 1 207 ? -8.291 -1.534 2.964 1.00 98.44 207 ALA A C 1
ATOM 1664 O O . ALA A 1 207 ? -8.338 -1.806 4.160 1.00 98.44 207 ALA A O 1
ATOM 1665 N N . VAL A 1 208 ? -9.396 -1.363 2.226 1.00 97.88 208 VAL A N 1
ATOM 1666 C CA . VAL A 1 208 ? -10.771 -1.435 2.773 1.00 97.88 208 VAL A CA 1
ATOM 1667 C C . VAL A 1 208 ? -11.062 -2.785 3.441 1.00 97.88 208 VAL A C 1
ATOM 1669 O O . VAL A 1 208 ? -11.746 -2.854 4.460 1.00 97.88 208 VAL A O 1
ATOM 1672 N N . ASN A 1 209 ? -10.517 -3.875 2.894 1.00 97.00 209 ASN A N 1
ATOM 1673 C CA . ASN A 1 209 ? -10.681 -5.217 3.457 1.00 97.00 209 ASN A CA 1
ATOM 1674 C C . ASN A 1 209 ? -9.766 -5.479 4.666 1.00 97.00 209 ASN A C 1
ATOM 1676 O O . ASN A 1 209 ? -10.049 -6.362 5.480 1.00 97.00 209 ASN A O 1
ATOM 1680 N N . ILE A 1 210 ? -8.656 -4.747 4.778 1.00 96.81 210 ILE A N 1
ATOM 1681 C CA . ILE A 1 210 ? -7.703 -4.853 5.890 1.00 96.81 210 ILE A CA 1
ATOM 1682 C C . ILE A 1 210 ? -8.177 -4.015 7.083 1.00 96.81 210 ILE A C 1
ATOM 1684 O O . ILE A 1 210 ? -8.142 -4.491 8.226 1.00 96.81 210 ILE A O 1
ATOM 1688 N N . TRP A 1 211 ? -8.600 -2.776 6.822 1.00 96.25 211 TRP A N 1
ATOM 1689 C CA . TRP A 1 211 ? -8.954 -1.771 7.818 1.00 96.25 211 TRP A CA 1
ATOM 1690 C C . TRP A 1 211 ? -10.360 -1.248 7.584 1.00 96.25 211 TRP A C 1
ATOM 1692 O O . TRP A 1 211 ? -11.143 -1.178 8.559 1.00 96.25 211 TRP A O 1
#

Sequence (211 aa):
MLLSLVVRMQVCEKNMNKLDSIFAECIDMMKNQSASLTVVCTKLKEKKESIAPDNQFESDFAKFAPKDVKIEEFYMRHLEAYRRKQNGNRSPVERELTIEHIIPQTLDDLSEWYGGAQIPDEVREDFQDSVVESIGNKMLLYGDDNASASNNGYVSKQNTYRTGKRGQNQGTPADTFQLVKDLLDTYSDVFNHEQVKERAEQLAKYAVNIW

Foldseek 3Di:
DLVLLQVLCVLLVHDPVVSVVLVVVLVCCVPVVVHDPVVNVVSSVVVSCVRRNLVSQLVSQLLDQDPDFVVLCVLQQLLQCLLCVVVVHNDHDDPQWGKAFLQDLDDPDPCVQVVNPDDDPVCVVCVNRLPRRQNLRIHIDHPVLSVQLHNDHNVSNLCSQQPPCPVVPQDHNLVRTSVSVVCCVPPVDHDDSVSSSVSSSVSSVSSSVSD

Radius of gyration: 19.53 Å; chains: 1; bounding box: 42×39×60 Å

pLDDT: mean 93.11, std 6.35, range [54.69, 98.75]

Secondary structure (DSSP, 8-state):
-HHHHHHHHHHTT--THHHHHHHHHHHHHHHTS---HHHHHHHHHHHHHHHS-HHHHHHHHHT-----HHHHHHHHHHHHHHHHHHTT--SPPPSS-EEEESS-S--S-HHHHHTTPPPPHHHHHTHIIIIISSGGGEEEE-HHHHHHHTT--HHHHHHHHHH---STTS--HHHH-HHHHHHHHH-SS--SHHHHHHHHHHHHHHHHHH-